Protein 5COZ (pdb70)

Structure (mmCIF, N/CA/C/O backbone):
data_5COZ
#
_entry.id   5COZ
#
_cell.length_a   47.090
_cell.length_b   60.060
_cell.length_c   130.480
_cell.angle_alpha   90.000
_cell.angle_beta   90.000
_cell.angle_gamma   90.000
#
_symmetry.space_group_name_H-M   'P 21 21 21'
#
loop_
_entity.id
_entity.type
_entity.pdbx_description
1 polymer 'Uncharacterized protein'
2 non-polymer 'SODIUM ION'
3 water water
#
loop_
_atom_site.group_PDB
_atom_site.id
_atom_site.type_symbol
_atom_site.label_atom_id
_atom_site.label_alt_id
_atom_site.label_comp_id
_atom_site.label_asym_id
_atom_site.label_entity_id
_atom_site.label_seq_id
_atom_site.pdbx_PDB_ins_code
_atom_site.Cartn_x
_atom_site.Cartn_y
_atom_site.Cartn_z
_atom_site.occupancy
_atom_site.B_iso_or_equiv
_atom_site.auth_seq_id
_atom_site.auth_comp_id
_atom_site.auth_asym_id
_atom_site.auth_atom_id
_atom_site.pdbx_PDB_model_num
ATOM 1 N N . ASP A 1 12 ? -27.851 44.824 27.264 1.00 47.29 35 ASP A N 1
ATOM 2 C CA . ASP A 1 12 ? -26.577 45.182 27.880 1.00 46.31 35 ASP A CA 1
ATOM 3 C C . ASP A 1 12 ? -25.624 45.829 26.856 1.00 47.16 35 ASP A C 1
ATOM 4 O O . ASP A 1 12 ? -25.375 45.272 25.782 1.00 45.23 35 ASP A O 1
ATOM 9 N N . LEU A 1 13 ? -25.063 46.995 27.240 1.00 42.13 36 LEU A N 1
ATOM 10 C CA . LEU A 1 13 ? -24.085 47.792 26.491 1.00 40.95 36 LEU A CA 1
ATOM 11 C C . LEU A 1 13 ? -22.810 46.980 26.189 1.00 40.65 36 LEU A C 1
ATOM 12 O O . LEU A 1 13 ? -22.096 47.282 25.228 1.00 38.98 36 LEU A O 1
ATOM 17 N N . ASN A 1 14 ? -22.532 45.952 27.016 1.00 34.03 37 ASN A N 1
ATOM 18 C CA . ASN A 1 14 ? -21.338 45.120 26.886 1.00 31.92 37 ASN A CA 1
ATOM 19 C C . ASN A 1 14 ? -21.619 43.748 26.224 1.00 31.25 37 ASN A C 1
ATOM 20 O O . ASN A 1 14 ? -20.751 42.893 26.265 1.00 31.06 37 ASN A O 1
ATOM 25 N N . ASP A 1 15 ? -22.785 43.536 25.584 1.00 25.22 38 ASP A N 1
ATOM 26 C CA . ASP A 1 15 ? -23.056 42.270 24.858 1.00 23.19 38 ASP A CA 1
ATOM 27 C C . ASP A 1 15 ? -22.526 42.430 23.417 1.00 21.35 38 ASP A C 1
ATOM 28 O O . ASP A 1 15 ? -22.719 43.494 22.834 1.00 19.15 38 ASP A O 1
ATOM 33 N N . TYR A 1 16 ? -21.875 41.394 22.847 1.00 16.56 39 TYR A N 1
ATOM 34 C CA . TYR A 1 16 ? -21.269 41.493 21.499 1.00 15.03 39 TYR A CA 1
ATOM 35 C C . TYR A 1 16 ? -22.294 41.814 20.385 1.00 19.39 39 TYR A C 1
ATOM 36 O O . TYR A 1 16 ? -22.034 42.701 19.568 1.00 17.92 39 TYR A O 1
ATOM 45 N N . GLU A 1 17 ? -23.452 41.145 20.360 1.00 17.60 40 GLU A N 1
ATOM 46 C CA . GLU A 1 17 ? -24.454 41.440 19.334 1.00 16.98 40 GLU A CA 1
ATOM 47 C C . GLU A 1 17 ? -24.997 42.864 19.459 1.00 19.55 40 GLU A C 1
ATOM 48 O O . GLU A 1 17 ? -25.243 43.500 18.437 1.00 18.82 40 GLU A O 1
ATOM 54 N N . ASN A 1 18 ? -25.147 43.383 20.691 1.00 16.94 41 ASN A N 1
ATOM 55 C CA . ASN A 1 18 ? -25.587 44.764 20.923 1.00 16.01 41 ASN A CA 1
ATOM 56 C C . ASN A 1 18 ? -24.515 45.745 20.442 1.00 16.98 41 ASN A C 1
ATOM 57 O O . ASN A 1 18 ? -24.832 46.807 19.877 1.00 15.53 41 ASN A O 1
ATOM 62 N N . VAL A 1 19 ? -23.245 45.373 20.656 1.00 13.85 42 VAL A N 1
ATOM 63 C CA . VAL A 1 19 ? -22.126 46.201 20.204 1.00 12.36 42 VAL A CA 1
ATOM 64 C C . VAL A 1 19 ? -22.155 46.269 18.668 1.00 14.19 42 VAL A C 1
ATOM 65 O O . VAL A 1 19 ? -22.020 47.362 18.095 1.00 11.82 42 VAL A O 1
ATOM 69 N N . LEU A 1 20 ? -22.351 45.117 17.989 1.00 12.17 43 LEU A N 1
ATOM 70 C CA . LEU A 1 20 ? -22.447 45.150 16.523 1.00 12.69 43 LEU A CA 1
ATOM 71 C C . LEU A 1 20 ? -23.550 46.071 16.058 1.00 15.86 43 LEU A C 1
ATOM 72 O O . LEU A 1 20 ? -23.332 46.863 15.139 1.00 14.71 43 LEU A O 1
ATOM 77 N N A ASN A 1 21 ? -24.737 45.993 16.691 0.50 13.65 44 ASN A N 1
ATOM 78 N N B ASN A 1 21 ? -24.741 45.994 16.696 0.50 13.80 44 ASN A N 1
ATOM 79 C CA A ASN A 1 21 ? -25.864 46.836 16.314 0.50 13.45 44 ASN A CA 1
ATOM 80 C CA B ASN A 1 21 ? -25.881 46.837 16.338 0.50 13.71 44 ASN A CA 1
ATOM 81 C C A ASN A 1 21 ? -25.537 48.320 16.520 0.50 15.17 44 ASN A C 1
ATOM 82 C C B ASN A 1 21 ? -25.553 48.319 16.533 0.50 15.41 44 ASN A C 1
ATOM 83 O O A ASN A 1 21 ? -25.897 49.147 15.672 0.50 15.29 44 ASN A O 1
ATOM 84 O O B ASN A 1 21 ? -25.918 49.141 15.684 0.50 15.63 44 ASN A O 1
ATOM 93 N N . SER A 1 22 ? -24.804 48.654 17.605 1.00 12.61 45 SER A N 1
ATOM 94 C CA . SER A 1 22 ? -24.416 50.035 17.904 1.00 11.78 45 SER A CA 1
ATOM 95 C C . SER A 1 22 ? -23.469 50.582 16.815 1.00 13.75 45 SER A C 1
ATOM 96 O O . SER A 1 22 ? -23.446 51.782 16.587 1.00 12.42 45 SER A O 1
ATOM 99 N N . LEU A 1 23 ? -22.779 49.678 16.091 1.00 10.66 46 LEU A N 1
ATOM 100 C CA . LEU A 1 23 ? -21.871 50.091 15.027 1.00 9.49 46 LEU A CA 1
ATOM 101 C C . LEU A 1 23 ? -22.551 50.141 13.664 1.00 12.14 46 LEU A C 1
ATOM 102 O O . LEU A 1 23 ? -21.879 50.384 12.655 1.00 11.03 46 LEU A O 1
ATOM 107 N N . ASP A 1 24 ? -23.887 49.971 13.637 1.00 10.07 47 ASP A N 1
ATOM 108 C CA . ASP A 1 24 ? -24.630 49.962 12.384 1.00 10.42 47 ASP A CA 1
ATOM 109 C C . ASP A 1 24 ? -25.476 51.221 12.213 1.00 15.50 47 ASP A C 1
ATOM 110 O O . ASP A 1 24 ? -26.507 51.200 11.535 1.00 17.22 47 ASP A O 1
ATOM 115 N N . GLU A 1 25 ? -25.046 52.327 12.814 1.00 11.35 48 GLU A N 1
ATOM 116 C CA . GLU A 1 25 ? -25.782 53.595 12.733 1.00 11.48 48 GLU A CA 1
ATOM 117 C C . GLU A 1 25 ? -25.851 54.123 11.287 1.00 14.54 48 GLU A C 1
ATOM 118 O O . GLU A 1 25 ? -24.839 54.127 10.567 1.00 12.95 48 GLU A O 1
ATOM 124 N N . GLU A 1 26 ? -27.035 54.582 10.870 1.00 12.45 49 GLU A N 1
ATOM 125 C CA A GLU A 1 26 ? -27.225 55.119 9.517 0.50 12.11 49 GLU A CA 1
ATOM 126 C CA B GLU A 1 26 ? -27.235 55.127 9.528 0.50 11.61 49 GLU A CA 1
ATOM 127 C C . GLU A 1 26 ? -26.460 56.440 9.340 1.00 14.51 49 GLU A C 1
ATOM 128 O O . GLU A 1 26 ? -26.085 56.770 8.221 1.00 13.73 49 GLU A O 1
ATOM 139 N N . GLN A 1 27 ? -26.211 57.183 10.446 1.00 11.94 50 GLN A N 1
ATOM 140 C CA . GLN A 1 27 ? -25.442 58.425 10.436 1.00 12.03 50 GLN A CA 1
ATOM 141 C C . GLN A 1 27 ? -24.119 58.181 11.110 1.00 12.55 50 GLN A C 1
ATOM 142 O O . GLN A 1 27 ? -24.073 57.730 12.263 1.00 13.75 50 GLN A O 1
ATOM 148 N N . ILE A 1 28 ? -23.039 58.462 10.393 1.00 10.27 51 ILE A N 1
ATOM 149 C CA . ILE A 1 28 ? -21.689 58.186 10.902 1.00 8.59 51 ILE A CA 1
ATOM 150 C C . ILE A 1 28 ? -21.406 58.928 12.231 1.00 11.00 51 ILE A C 1
ATOM 151 O O . ILE A 1 28 ? -20.755 58.376 13.119 1.00 10.16 51 ILE A O 1
ATOM 156 N N . GLY A 1 29 ? -21.954 60.125 12.361 1.00 11.69 52 GLY A N 1
ATOM 157 C CA . GLY A 1 29 ? -21.788 60.950 13.550 1.00 11.99 52 GLY A CA 1
ATOM 158 C C . GLY A 1 29 ? -22.485 60.400 14.776 1.00 16.11 52 GLY A C 1
ATOM 159 O O . GLY A 1 29 ? -22.194 60.847 15.889 1.00 15.64 52 GLY A O 1
ATOM 160 N N . LYS A 1 30 ? -23.352 59.380 14.608 1.00 13.08 53 LYS A N 1
ATOM 161 C CA . LYS A 1 30 ? -24.062 58.767 15.739 1.00 12.65 53 LYS A CA 1
ATOM 162 C C . LYS A 1 30 ? -23.408 57.468 16.245 1.00 14.96 53 LYS A C 1
ATOM 163 O O . LYS A 1 30 ? -23.865 56.887 17.234 1.00 15.68 53 LYS A O 1
ATOM 169 N N . LEU A 1 31 ? -22.304 57.038 15.604 1.00 10.64 54 LEU A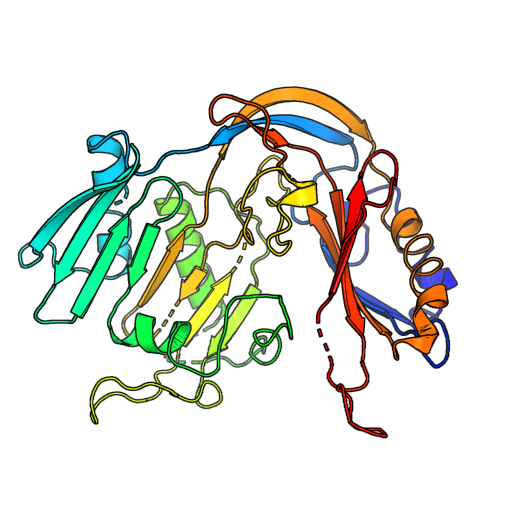 N 1
ATOM 170 C CA . LEU A 1 31 ? -21.584 55.858 16.085 1.00 8.65 54 LEU A CA 1
ATOM 171 C C . LEU A 1 31 ? -21.023 56.165 17.443 1.00 12.30 54 LEU A C 1
ATOM 172 O O . LEU A 1 31 ? -20.680 57.320 17.721 1.00 12.00 54 LEU A O 1
ATOM 177 N N . PRO A 1 32 ? -20.845 55.134 18.282 1.00 10.95 55 PRO A N 1
ATOM 178 C CA . PRO A 1 32 ? -20.204 55.366 19.577 1.00 10.94 55 PRO A CA 1
ATOM 179 C C . PRO A 1 32 ? -18.723 55.687 19.389 1.00 13.78 55 PRO A C 1
ATOM 180 O O . PRO A 1 32 ? -18.180 55.427 18.305 1.00 13.75 55 PRO A O 1
ATOM 184 N N . GLN A 1 33 ? -18.084 56.234 20.428 1.00 10.77 56 GLN A N 1
ATOM 185 C CA A GLN A 1 33 ? -16.655 56.543 20.360 0.60 10.80 56 GLN A CA 1
ATOM 186 C CA B GLN A 1 33 ? -16.653 56.552 20.380 0.40 10.20 56 GLN A CA 1
ATOM 187 C C . GLN A 1 33 ? -15.826 55.438 21.041 1.00 11.14 56 GLN A C 1
ATOM 188 O O . GLN A 1 33 ? -14.609 55.365 20.848 1.00 11.06 56 GLN A O 1
ATOM 199 N N . ASN A 1 34 ? -16.478 54.584 21.832 1.00 9.69 57 ASN A N 1
ATOM 200 C CA . ASN A 1 34 ? -15.819 53.478 22.526 1.00 9.37 57 ASN A CA 1
ATOM 201 C C . ASN A 1 34 ? -16.788 52.318 22.617 1.00 12.76 57 ASN A C 1
ATOM 202 O O . ASN A 1 34 ? -18.004 52.534 22.759 1.00 11.58 57 ASN A O 1
ATOM 207 N N . ILE A 1 35 ? -16.265 51.096 22.519 1.00 9.75 58 ILE A N 1
ATOM 208 C CA . ILE A 1 35 ? -17.076 49.879 22.665 1.00 9.54 58 ILE A CA 1
ATOM 209 C C . ILE A 1 35 ? -16.318 48.901 23.556 1.00 11.26 58 ILE A C 1
ATOM 210 O O . ILE A 1 35 ? -15.086 48.887 23.553 1.00 10.69 58 ILE A O 1
ATOM 215 N N . LYS A 1 36 ? -17.044 48.059 24.297 1.00 11.21 59 LYS A N 1
ATOM 216 C CA . LYS A 1 36 ? -16.397 47.071 25.152 1.00 11.76 59 LYS A CA 1
ATOM 217 C C . LYS A 1 36 ? -17.316 45.857 25.279 1.00 13.63 59 LYS A C 1
ATOM 218 O O . LYS A 1 36 ? -18.495 46.006 25.597 1.00 13.55 59 LYS A O 1
ATOM 224 N N . CYS A 1 37 ? -16.799 44.676 24.981 1.00 12.44 60 CYS A N 1
ATOM 225 C CA . CYS A 1 37 ? -17.552 43.428 25.110 1.00 13.73 60 CYS A CA 1
ATOM 226 C C . CYS A 1 37 ? -16.617 42.239 25.011 1.00 18.83 60 CYS A C 1
ATOM 227 O O . CYS A 1 37 ? -15.550 42.322 24.401 1.00 18.48 60 CYS A O 1
ATOM 230 N N . VAL A 1 38 ? -17.050 41.126 25.562 1.00 15.40 61 VAL A N 1
ATOM 231 C CA . VAL A 1 38 ? -16.349 39.868 25.448 1.00 15.15 61 VAL A CA 1
ATOM 232 C C . VAL A 1 38 ? -16.950 39.109 24.272 1.00 18.02 61 VAL A C 1
ATOM 233 O O . VAL A 1 38 ? -18.172 39.053 24.147 1.00 20.08 61 VAL A O 1
ATOM 237 N N . VAL A 1 39 ? -16.118 38.542 23.404 1.00 12.59 62 VAL A N 1
ATOM 238 C CA . VAL A 1 39 ? -16.623 37.688 22.330 1.00 10.83 62 VAL A CA 1
ATOM 239 C C . VAL A 1 39 ? -16.596 36.247 22.829 1.00 13.17 62 VAL A C 1
ATOM 240 O O . VAL A 1 39 ? -17.608 35.548 22.769 1.00 13.30 62 VAL A O 1
ATOM 244 N N . ASN A 1 40 ? -15.436 35.798 23.342 1.00 10.33 63 ASN A N 1
ATOM 245 C CA . ASN A 1 40 ? -15.310 34.473 23.943 1.00 9.42 63 ASN A CA 1
ATOM 246 C C . ASN A 1 40 ? -14.145 34.546 24.937 1.00 11.61 63 ASN A C 1
ATOM 247 O O . ASN A 1 40 ? -13.558 35.638 25.081 1.00 11.15 63 ASN A O 1
ATOM 252 N N . ASP A 1 41 ? -13.799 33.423 25.589 1.00 9.99 64 ASP A N 1
ATOM 253 C CA A ASP A 1 41 ? -12.781 33.511 26.648 0.60 9.53 64 ASP A CA 1
ATOM 254 C CA B ASP A 1 41 ? -12.735 33.359 26.612 0.40 9.84 64 ASP A CA 1
ATOM 255 C C . ASP A 1 41 ? -11.352 33.778 26.125 1.00 13.29 64 ASP A C 1
ATOM 256 O O . ASP A 1 41 ? -10.439 33.911 26.940 1.00 12.63 64 ASP A O 1
ATOM 265 N N . LYS A 1 42 ? -11.162 33.901 24.804 1.00 9.29 65 LYS A N 1
ATOM 266 C CA . LYS A 1 42 ? -9.832 34.205 24.259 1.00 8.79 65 LYS A CA 1
ATOM 267 C C . LYS A 1 42 ? -9.873 35.435 23.348 1.00 10.90 65 LYS A C 1
ATOM 268 O O . LYS A 1 42 ? -8.850 35.770 22.765 1.00 12.04 65 LYS A O 1
ATOM 274 N N . LEU A 1 43 ? -11.021 36.133 23.270 1.00 9.00 66 LEU A N 1
ATOM 275 C CA . LEU A 1 43 ? -11.192 37.273 22.382 1.00 9.05 66 LEU A CA 1
ATOM 276 C C . LEU A 1 43 ? -12.085 38.310 23.011 1.00 9.92 66 LEU A C 1
ATOM 277 O O . LEU A 1 43 ? -13.286 38.104 23.221 1.00 9.82 66 LEU A O 1
ATOM 282 N N . ASN A 1 44 ? -11.469 39.456 23.276 1.00 9.02 67 ASN A N 1
ATOM 283 C CA A ASN A 1 44 ? -12.099 40.581 23.913 0.50 9.37 67 ASN A CA 1
ATOM 284 C CA B ASN A 1 44 ? -12.127 40.601 23.895 0.50 9.51 67 ASN A CA 1
ATOM 285 C C . ASN A 1 44 ? -12.069 41.819 23.007 1.00 11.43 67 ASN A C 1
ATOM 286 O O . ASN A 1 44 ? -11.157 41.959 22.179 1.00 9.30 67 ASN A O 1
ATOM 295 N N . ILE A 1 45 ? -13.018 42.709 23.191 1.00 9.52 68 ILE A N 1
ATOM 296 C CA . ILE A 1 45 ? -13.045 43.986 22.479 1.00 8.50 68 ILE A CA 1
ATOM 297 C C . ILE A 1 45 ? -13.045 45.088 23.529 1.00 11.42 68 ILE A C 1
ATOM 298 O O . ILE A 1 45 ? -13.930 45.114 24.377 1.00 12.12 68 ILE A O 1
ATOM 303 N N . ASP A 1 46 ? -12.068 45.998 23.499 1.00 9.50 69 ASP A N 1
ATOM 304 C CA . ASP A 1 46 ? -12.047 47.169 24.403 1.00 10.21 69 ASP A CA 1
ATOM 305 C C . ASP A 1 46 ? -11.448 48.266 23.557 1.00 11.49 69 ASP A C 1
ATOM 306 O O . ASP A 1 46 ? -10.237 48.542 23.598 1.00 11.11 69 ASP A O 1
ATOM 311 N N . SER A 1 47 ? -12.315 48.860 22.744 1.00 9.47 70 SER A N 1
ATOM 312 C CA . SER A 1 47 ? -11.878 49.619 21.602 1.00 8.95 70 SER A CA 1
ATOM 313 C C . SER A 1 47 ? -12.399 51.009 21.441 1.00 10.49 70 SER A C 1
ATOM 314 O O . SER A 1 47 ? -13.569 51.272 21.664 1.00 9.61 70 SER A O 1
ATOM 317 N N . GLU A 1 48 ? -11.518 51.887 20.958 1.00 8.59 71 GLU A N 1
ATOM 318 C CA . GLU A 1 48 ? -11.899 53.201 20.486 1.00 8.77 71 GLU A CA 1
ATOM 319 C C . GLU A 1 48 ? -12.521 53.007 19.106 1.00 10.89 71 GLU A C 1
ATOM 320 O O . GLU A 1 48 ? -12.154 52.068 18.378 1.00 9.86 71 GLU A O 1
ATOM 326 N N . ILE A 1 49 ? -13.459 53.878 18.744 1.00 7.95 72 ILE A N 1
ATOM 327 C CA . ILE A 1 49 ? -14.053 53.951 17.416 1.00 6.69 72 ILE A CA 1
ATOM 328 C C . ILE A 1 49 ? -13.701 55.320 16.886 1.00 8.67 72 ILE A C 1
ATOM 329 O O . ILE A 1 49 ? -14.055 56.313 17.519 1.00 9.14 72 ILE A O 1
ATOM 334 N N . ASN A 1 50 ? -12.964 55.378 15.778 1.00 7.31 73 ASN A N 1
ATOM 335 C CA . ASN A 1 50 ? -12.521 56.674 15.240 1.00 6.94 73 ASN A CA 1
ATOM 336 C C . ASN A 1 50 ? -13.004 56.904 13.839 1.00 8.41 73 ASN A C 1
ATOM 337 O O . ASN A 1 50 ? -12.555 56.230 12.882 1.00 6.70 73 ASN A O 1
ATOM 342 N N . ILE A 1 51 ? -13.963 57.849 13.694 1.00 6.91 74 ILE A N 1
ATOM 343 C CA . ILE A 1 51 ? -14.426 58.262 12.363 1.00 7.03 74 ILE A CA 1
ATOM 344 C C . ILE A 1 51 ? -13.983 59.715 12.117 1.00 7.01 74 ILE A C 1
ATOM 345 O O . ILE A 1 51 ? -14.305 60.302 11.084 1.00 7.40 74 ILE A O 1
ATOM 350 N N . TRP A 1 52 ? -13.260 60.297 13.095 1.00 6.61 75 TRP A N 1
ATOM 351 C CA . TRP A 1 52 ? -12.557 61.575 12.926 1.00 6.69 75 TRP A CA 1
ATOM 352 C C . TRP A 1 52 ? -13.554 62.658 12.519 1.00 8.65 75 TRP A C 1
ATOM 353 O O . TRP A 1 52 ? -14.601 62.759 13.162 1.00 8.89 75 TRP A O 1
ATOM 364 N N . ASP A 1 53 ? -13.259 63.446 11.470 1.00 6.57 76 ASP A N 1
ATOM 365 C CA . ASP A 1 53 ? -14.155 64.523 11.089 1.00 6.50 76 ASP A CA 1
ATOM 366 C C . ASP A 1 53 ? -14.964 64.182 9.832 1.00 9.89 76 ASP A C 1
ATOM 367 O O . ASP A 1 53 ? -15.486 65.085 9.166 1.00 10.11 76 ASP A O 1
ATOM 372 N N . ALA A 1 54 ? -15.159 62.870 9.553 1.00 8.03 77 ALA A N 1
ATOM 373 C CA . ALA A 1 54 ? -15.968 62.467 8.407 1.00 8.30 77 ALA A CA 1
ATOM 374 C C . ALA A 1 54 ? -17.414 62.927 8.589 1.00 11.60 77 ALA A C 1
ATOM 375 O O . ALA A 1 54 ? -17.949 62.803 9.692 1.00 11.61 77 ALA A O 1
ATOM 377 N N . THR A 1 55 ? -18.019 63.497 7.534 1.00 11.24 78 THR A N 1
ATOM 378 C CA . THR A 1 55 ? -19.364 64.046 7.678 1.00 11.64 78 THR A CA 1
ATOM 379 C C . THR A 1 55 ? -20.442 63.071 7.238 1.00 13.32 78 THR A C 1
ATOM 380 O O . THR A 1 55 ? -21.625 63.316 7.490 1.00 12.10 78 THR A O 1
ATOM 384 N N . SER A 1 56 ? -20.050 61.964 6.591 1.00 8.67 79 SER A N 1
ATOM 385 C CA . SER A 1 56 ? -21.004 60.964 6.149 1.00 8.84 79 SER A CA 1
ATOM 386 C C . SER A 1 56 ? -20.267 59.724 5.730 1.00 11.17 79 SER A C 1
ATOM 387 O O . SER A 1 56 ? -19.032 59.694 5.751 1.00 10.04 79 SER A O 1
ATOM 390 N N . TYR A 1 57 ? -21.030 58.703 5.316 1.00 8.75 80 TYR A N 1
ATOM 391 C CA . TYR A 1 57 ? -20.425 57.472 4.807 1.00 7.70 80 TYR A CA 1
ATOM 392 C C . TYR A 1 57 ? -20.081 57.579 3.314 1.00 9.78 80 TYR A C 1
ATOM 393 O O . TYR A 1 57 ? -19.534 56.628 2.750 1.00 9.55 80 TYR A O 1
ATOM 402 N N . TYR A 1 58 ? -20.404 58.709 2.650 1.00 8.26 81 TYR A N 1
ATOM 403 C CA . TYR A 1 58 ? -20.052 58.872 1.241 1.00 7.88 81 TYR A CA 1
ATOM 404 C C . TYR A 1 58 ? -18.678 59.495 1.170 1.00 11.87 81 TYR A C 1
ATOM 405 O O . TYR A 1 58 ? -18.487 60.641 1.625 1.00 13.54 81 TYR A O 1
ATOM 414 N N . VAL A 1 59 ? -17.699 58.722 0.683 1.00 7.18 82 VAL A N 1
ATOM 415 C CA . VAL A 1 59 ? -16.292 59.115 0.738 1.00 6.13 82 VAL A CA 1
ATOM 416 C C . VAL A 1 59 ? -15.670 59.063 -0.629 1.00 9.20 82 VAL A C 1
ATOM 417 O O . VAL A 1 59 ? -15.885 58.101 -1.397 1.00 10.03 82 VAL A O 1
ATOM 421 N N . LYS A 1 60 ? -14.897 60.100 -0.944 1.00 6.74 83 LYS A N 1
ATOM 422 C CA . LYS A 1 60 ? -14.163 60.187 -2.191 1.00 7.15 83 LYS A CA 1
ATOM 423 C C . LYS A 1 60 ? -12.895 59.366 -2.174 1.00 9.43 83 LYS A C 1
ATOM 424 O O . LYS A 1 60 ? -12.232 59.273 -1.150 1.00 9.73 83 LYS A O 1
ATOM 430 N N . SER A 1 61 ? -12.558 58.788 -3.325 1.00 6.85 84 SER A N 1
ATOM 431 C CA . SER A 1 61 ? -11.233 58.291 -3.629 1.00 6.71 84 SER A CA 1
ATOM 432 C C . SER A 1 61 ? -10.625 59.289 -4.569 1.00 8.68 84 SER A C 1
ATOM 433 O O . SER A 1 61 ? -11.343 60.035 -5.245 1.00 8.89 84 SER A O 1
ATOM 436 N N . GLY A 1 62 ? -9.309 59.303 -4.644 1.00 7.94 85 GLY A N 1
ATOM 437 C CA . GLY A 1 62 ? -8.700 60.263 -5.552 1.00 8.11 85 GLY A CA 1
ATOM 438 C C . GLY A 1 62 ? -7.243 59.990 -5.822 1.00 9.44 85 GLY A C 1
ATOM 439 O O . GLY A 1 62 ? -6.740 58.878 -5.617 1.00 8.78 85 GLY A O 1
ATOM 440 N N . LYS A 1 63 ? -6.610 61.000 -6.385 1.00 7.58 86 LYS A N 1
ATOM 441 C CA . LYS A 1 63 ? -5.174 61.018 -6.639 1.00 6.73 86 LYS A CA 1
ATOM 442 C C . LYS A 1 63 ? -4.605 62.162 -5.856 1.00 9.45 86 LYS A C 1
ATOM 443 O O . LYS A 1 63 ? -5.221 63.244 -5.810 1.00 9.41 86 LYS A O 1
ATOM 449 N N . VAL A 1 64 ? -3.431 61.956 -5.260 1.00 7.88 87 VAL A N 1
ATOM 450 C CA . VAL A 1 64 ? -2.698 63.018 -4.551 1.00 6.88 87 VAL A CA 1
ATOM 451 C C . VAL A 1 64 ? -1.275 63.018 -5.033 1.00 8.82 87 VAL A C 1
ATOM 452 O O . VAL A 1 64 ? -0.790 62.003 -5.548 1.00 10.09 87 VAL A O 1
ATOM 456 N N . LYS A 1 65 ? -0.588 64.134 -4.840 1.00 8.15 88 LYS A N 1
ATOM 457 C CA . LYS A 1 65 ? 0.830 64.244 -5.144 1.00 7.95 88 LYS A CA 1
ATOM 458 C C . LYS A 1 65 ? 1.567 64.440 -3.858 1.00 9.06 88 LYS A C 1
ATOM 459 O O . LYS A 1 65 ? 1.116 65.176 -2.991 1.00 9.35 88 LYS A O 1
ATOM 465 N N . ALA A 1 66 ? 2.739 63.837 -3.744 1.00 8.44 89 ALA A N 1
ATOM 466 C CA . ALA A 1 66 ? 3.576 64.076 -2.590 1.00 9.05 89 ALA A CA 1
ATOM 467 C C . ALA A 1 66 ? 3.981 65.542 -2.520 1.00 11.20 89 ALA A C 1
ATOM 468 O O . ALA A 1 66 ? 4.259 66.149 -3.567 1.00 12.93 89 ALA A O 1
ATOM 470 N N . ILE A 1 67 ? 3.985 66.118 -1.308 1.00 7.72 90 ILE A N 1
ATOM 471 C CA . ILE A 1 67 ? 4.510 67.460 -1.077 1.00 8.72 90 ILE A C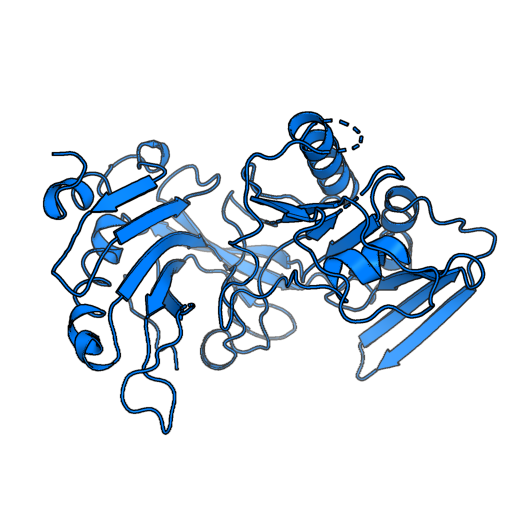A 1
ATOM 472 C C . ILE A 1 67 ? 5.992 67.258 -0.812 1.00 13.75 90 ILE A C 1
ATOM 473 O O . ILE A 1 67 ? 6.370 66.519 0.108 1.00 16.08 90 ILE A O 1
ATOM 478 N N . ASN A 1 68 ? 6.842 67.843 -1.650 1.00 9.85 91 ASN A N 1
ATOM 479 C CA . ASN A 1 68 ? 8.279 67.717 -1.453 1.00 9.53 91 ASN A CA 1
ATOM 480 C C . ASN A 1 68 ? 8.740 68.960 -0.696 1.00 11.33 91 ASN A C 1
ATOM 481 O O . ASN A 1 68 ? 8.673 70.083 -1.228 1.00 11.78 91 ASN A O 1
ATOM 486 N N . PHE A 1 69 ? 9.140 68.777 0.565 1.00 8.70 92 PHE A N 1
ATOM 487 C CA . PHE A 1 69 ? 9.45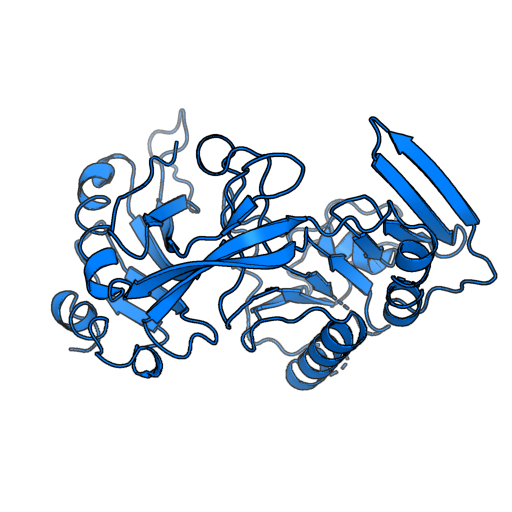4 69.940 1.388 1.00 8.01 92 PHE A CA 1
ATOM 488 C C . PHE A 1 69 ? 10.718 70.664 1.000 1.00 12.14 92 PHE A C 1
ATOM 489 O O . PHE A 1 69 ? 10.844 71.838 1.331 1.00 12.58 92 PHE A O 1
ATOM 497 N N . SER A 1 70 ? 11.663 69.982 0.346 1.00 8.39 93 SER A N 1
ATOM 498 C CA . SER A 1 70 ? 12.969 70.586 0.109 1.00 8.50 93 SER A CA 1
ATOM 499 C C . SER A 1 70 ? 13.315 70.903 -1.355 1.00 12.78 93 SER A C 1
ATOM 500 O O . SER A 1 70 ? 14.336 71.567 -1.581 1.00 13.79 93 SER A O 1
ATOM 503 N N . GLU A 1 71 ? 12.508 70.442 -2.330 1.00 11.31 94 GLU A N 1
ATOM 504 C CA . GLU A 1 71 ? 12.862 70.650 -3.749 1.00 12.80 94 GLU A CA 1
ATOM 505 C C . GLU A 1 71 ? 12.834 72.131 -4.154 1.00 16.00 94 GLU A C 1
ATOM 506 O O . GLU A 1 71 ? 13.656 72.543 -4.958 1.00 16.85 94 GLU A O 1
ATOM 512 N N . ASN A 1 72 ? 11.894 72.909 -3.600 1.00 12.52 95 ASN A N 1
ATOM 513 C CA . ASN A 1 72 ? 11.774 74.331 -3.868 1.00 11.75 95 ASN A CA 1
ATOM 514 C C . ASN A 1 72 ? 12.424 75.016 -2.684 1.00 12.98 95 ASN A C 1
ATOM 515 O O . ASN A 1 72 ? 11.895 74.952 -1.566 1.00 11.81 95 ASN A O 1
ATOM 520 N N . LYS A 1 73 ? 13.597 75.629 -2.916 1.00 12.34 96 LYS A N 1
ATOM 521 C CA . LYS A 1 73 ? 14.376 76.226 -1.835 1.00 10.82 96 LYS A CA 1
ATOM 522 C C . LYS A 1 73 ? 13.596 77.300 -1.066 1.00 12.15 96 LYS A C 1
ATOM 523 O O . LYS A 1 73 ? 13.684 77.309 0.159 1.00 11.69 96 LYS A O 1
ATOM 529 N N . ASP A 1 74 ? 12.814 78.162 -1.755 1.00 13.20 97 ASP A N 1
ATOM 530 C CA . ASP A 1 74 ? 11.985 79.199 -1.102 1.00 14.05 97 ASP A CA 1
ATOM 531 C C . ASP A 1 74 ? 11.003 78.573 -0.123 1.00 14.06 97 ASP A C 1
ATOM 532 O O . ASP A 1 74 ? 10.891 79.020 1.029 1.00 13.52 97 ASP A O 1
ATOM 537 N N . LYS A 1 75 ? 10.242 77.562 -0.608 1.00 12.11 98 LYS A N 1
ATOM 538 C CA . LYS A 1 75 ? 9.253 76.874 0.213 1.00 11.71 98 LYS A CA 1
ATOM 539 C C . LYS A 1 75 ? 9.909 76.200 1.393 1.00 12.61 98 LYS A C 1
ATOM 540 O O . LYS A 1 75 ? 9.342 76.159 2.486 1.00 12.42 98 LYS A O 1
ATOM 546 N N . CYS A 1 76 ? 11.111 75.624 1.158 1.00 9.18 99 CYS A N 1
ATOM 547 C CA . CYS A 1 76 ? 11.851 74.947 2.206 1.00 8.19 99 CYS A CA 1
ATOM 548 C C . CYS A 1 76 ? 12.198 75.932 3.320 1.00 8.47 99 CYS A C 1
ATOM 549 O O . CYS A 1 76 ? 11.999 75.643 4.505 1.00 8.86 99 CYS A O 1
ATOM 552 N N . TYR A 1 77 ? 12.750 77.095 2.940 1.00 6.92 100 TYR A N 1
ATOM 553 C CA . TYR A 1 77 ? 13.153 78.084 3.922 1.00 6.87 100 TYR A CA 1
ATOM 554 C C . TYR A 1 77 ? 11.941 78.684 4.624 1.00 9.25 100 TYR A C 1
ATOM 555 O O . TYR A 1 77 ? 12.048 79.017 5.809 1.00 8.93 100 TYR A O 1
ATOM 564 N N . ASP A 1 78 ? 10.807 78.795 3.917 1.00 8.86 101 ASP A N 1
ATOM 565 C CA . ASP A 1 78 ? 9.576 79.266 4.571 1.00 8.73 101 ASP A CA 1
ATOM 566 C C . ASP A 1 78 ? 9.164 78.289 5.688 1.00 11.32 101 ASP A C 1
ATOM 567 O O . ASP A 1 78 ? 8.785 78.730 6.772 1.00 10.88 101 ASP A O 1
ATOM 572 N N . LEU A 1 79 ? 9.274 76.968 5.425 1.00 8.36 102 LEU A N 1
ATOM 573 C CA . LEU A 1 79 ? 8.963 75.973 6.440 1.00 7.73 102 LEU A CA 1
ATOM 574 C C . LEU A 1 79 ? 9.993 76.079 7.595 1.00 8.79 102 LEU A C 1
ATOM 575 O O . LEU A 1 79 ? 9.627 76.048 8.783 1.00 9.53 102 LEU A O 1
ATOM 588 N N . GLU A 1 81 ? 11.497 78.730 8.697 1.00 8.82 104 GLU A N 1
ATOM 589 C CA . GLU A 1 81 ? 11.224 79.846 9.599 1.00 8.95 104 GLU A CA 1
ATOM 590 C C . GLU A 1 81 ? 10.069 79.533 10.530 1.00 12.65 104 GLU A C 1
ATOM 591 O O . GLU A 1 81 ? 10.140 79.924 11.690 1.00 11.95 104 GLU A O 1
ATOM 597 N N . LYS A 1 82 ? 9.043 78.814 10.034 1.00 11.66 105 LYS A N 1
ATOM 598 C CA . LYS A 1 82 ? 7.914 78.444 10.899 1.00 12.10 105 LYS A CA 1
ATOM 599 C C . LYS A 1 82 ? 8.396 77.483 11.981 1.00 14.16 105 LYS A C 1
ATOM 600 O O . LYS A 1 82 ? 8.039 77.655 13.146 1.00 13.61 105 LYS A O 1
ATOM 606 N N . LEU A 1 83 ? 9.263 76.512 11.619 1.00 11.01 106 LEU A N 1
ATOM 607 C CA . LEU A 1 83 ? 9.809 75.588 12.615 1.00 11.09 106 LEU A CA 1
ATOM 608 C C . LEU A 1 83 ? 10.717 76.297 13.606 1.00 13.36 106 LEU A C 1
ATOM 609 O O . LEU A 1 83 ? 10.697 75.960 14.794 1.00 13.72 106 LEU A O 1
ATOM 614 N N . ALA A 1 84 ? 11.536 77.270 13.138 1.00 10.22 107 ALA A N 1
ATOM 615 C CA . ALA A 1 84 ? 12.417 78.039 14.007 1.00 10.98 107 ALA A CA 1
ATOM 616 C C . ALA A 1 84 ? 11.599 78.871 15.006 1.00 15.73 107 ALA A C 1
ATOM 617 O O . ALA A 1 84 ? 12.009 78.965 16.161 1.00 16.67 107 ALA A O 1
ATOM 619 N N . LYS A 1 85 ? 10.439 79.424 14.577 1.00 13.80 108 LYS A N 1
ATOM 620 C CA . LYS A 1 85 ? 9.562 80.186 15.490 1.00 14.49 108 LYS A CA 1
ATOM 621 C C . LYS A 1 85 ? 9.049 79.250 16.603 1.00 19.33 108 LYS A C 1
ATOM 622 O O . LYS A 1 85 ? 9.119 79.572 17.794 1.00 19.61 108 LYS A O 1
ATOM 628 N N . ALA A 1 86 ? 8.597 78.051 16.200 1.00 16.13 109 ALA A N 1
ATOM 629 C CA . ALA A 1 86 ? 8.057 77.066 17.141 1.00 15.50 109 ALA A CA 1
ATOM 630 C C . ALA A 1 86 ? 9.053 76.680 18.249 1.00 17.65 109 ALA A C 1
ATOM 631 O O . ALA A 1 86 ? 8.670 76.682 19.423 1.00 18.05 109 ALA A O 1
ATOM 633 N N . ILE A 1 87 ? 10.322 76.358 17.914 1.00 14.68 110 ILE A N 1
ATOM 634 C CA . ILE A 1 87 ? 11.290 75.917 18.924 1.00 14.64 110 ILE A CA 1
ATOM 635 C C . ILE A 1 87 ? 12.138 77.080 19.480 1.00 18.32 110 ILE A C 1
ATOM 636 O O . ILE A 1 87 ? 13.061 76.828 20.252 1.00 19.40 110 ILE A O 1
ATOM 641 N N . ASN A 1 88 ? 11.846 78.320 19.058 1.00 17.42 111 ASN A N 1
ATOM 642 C CA . ASN A 1 88 ? 12.557 79.549 19.485 1.00 18.35 111 ASN A CA 1
ATOM 643 C C . ASN A 1 88 ? 14.049 79.448 19.138 1.00 21.77 111 ASN A C 1
ATOM 644 O O . ASN A 1 88 ? 14.924 79.765 19.953 1.00 21.60 111 ASN A O 1
ATOM 649 N N . LEU A 1 89 ? 14.337 78.969 17.909 1.00 17.75 112 LEU A N 1
ATOM 650 C CA . LEU A 1 89 ? 15.718 78.819 17.458 1.00 17.92 112 LEU A CA 1
ATOM 651 C C . LEU A 1 89 ? 16.357 80.194 17.241 1.0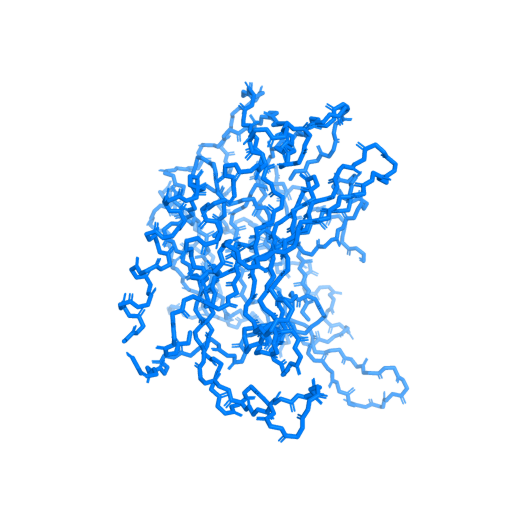0 22.07 112 LEU A C 1
ATOM 652 O O . LEU A 1 89 ? 15.707 81.086 16.699 1.00 23.57 112 LEU A O 1
ATOM 657 N N . ASN A 1 90 ? 17.598 80.378 17.691 1.00 18.86 113 ASN A N 1
ATOM 658 C CA . ASN A 1 90 ? 18.282 81.642 17.462 1.00 19.69 113 ASN A CA 1
ATOM 659 C C . ASN A 1 90 ? 18.887 81.564 16.043 1.00 21.76 113 ASN A C 1
ATOM 660 O O . ASN A 1 90 ? 19.945 80.970 15.865 1.00 21.35 113 ASN A O 1
ATOM 665 N N . LYS A 1 91 ? 18.168 82.099 15.043 1.00 21.27 114 LYS A N 1
ATOM 666 C CA . LYS A 1 91 ? 18.541 82.018 13.614 1.00 20.61 114 LYS A CA 1
ATOM 667 C C . LYS A 1 91 ? 19.862 82.739 13.309 1.00 28.82 114 LYS A C 1
ATOM 668 O O . LYS A 1 91 ? 20.611 82.284 12.431 1.00 26.94 114 LYS A O 1
ATOM 674 N N . ASP A 1 92 ? 20.193 83.806 14.073 1.00 29.93 115 ASP A N 1
ATOM 675 C CA . ASP A 1 92 ? 21.437 84.569 13.882 1.00 31.24 115 ASP A CA 1
ATOM 676 C C . ASP A 1 92 ? 22.694 83.716 14.017 1.00 33.96 115 ASP A C 1
ATOM 677 O O . ASP A 1 92 ? 23.626 83.891 13.229 1.00 34.71 115 ASP A O 1
ATOM 682 N N . VAL A 1 93 ? 22.747 82.837 15.045 1.00 26.30 116 VAL A N 1
ATOM 683 C CA . VAL A 1 93 ? 23.935 82.041 15.367 1.00 25.01 116 VAL A CA 1
ATOM 684 C C . VAL A 1 93 ? 23.922 80.642 14.732 1.00 25.02 116 VAL A C 1
ATOM 685 O O . VAL A 1 93 ? 24.908 79.908 14.862 1.00 24.16 116 VAL A O 1
ATOM 689 N N . CYS A 1 94 ? 22.837 80.270 14.049 1.00 19.93 117 CYS A N 1
ATOM 690 C CA A CYS A 1 94 ? 22.717 78.976 13.374 0.50 19.81 117 CYS A CA 1
ATOM 691 C CA B CYS A 1 94 ? 22.837 78.921 13.517 0.50 17.43 117 CYS A CA 1
ATOM 692 C C . CYS A 1 94 ? 23.645 78.832 12.212 1.00 20.41 117 CYS A C 1
ATOM 693 O O . CYS A 1 94 ? 23.932 79.837 11.542 1.00 21.06 117 CYS A O 1
ATOM 698 N N . VAL A 1 95 ? 24.062 77.592 11.921 1.00 15.40 118 VAL A N 1
ATOM 699 C CA . VAL A 1 95 ? 24.862 77.229 10.770 1.00 14.84 118 VAL A CA 1
ATOM 700 C C . VAL A 1 95 ? 23.995 76.395 9.845 1.00 15.35 118 VAL A C 1
ATOM 701 O O . VAL A 1 95 ? 23.426 75.369 10.255 1.00 14.48 118 VAL A O 1
ATOM 705 N N . GLN A 1 96 ? 23.893 76.820 8.593 1.00 11.47 119 GLN A N 1
ATOM 706 C CA . GLN A 1 96 ? 23.150 76.102 7.589 1.00 10.29 119 GLN A CA 1
ATOM 707 C C . GLN A 1 96 ? 24.084 75.103 6.891 1.00 13.35 119 GLN A C 1
ATOM 708 O O . GLN A 1 96 ? 25.259 75.401 6.634 1.00 13.58 119 GLN A O 1
ATOM 714 N N . SER A 1 97 ? 23.550 73.940 6.549 1.00 12.41 120 SER A N 1
ATOM 715 C CA . SER A 1 97 ? 24.232 72.970 5.693 1.00 13.89 120 SER A CA 1
ATOM 716 C C . SER A 1 97 ? 23.229 72.336 4.761 1.00 14.52 120 SER A C 1
ATOM 717 O O . SER A 1 97 ? 22.012 72.410 4.978 1.00 11.74 120 SER A O 1
ATOM 720 N N . HIS A 1 98 ? 23.726 71.791 3.653 1.00 12.36 121 HIS A N 1
ATOM 721 C CA . HIS A 1 98 ? 22.895 71.211 2.620 1.00 11.83 121 HIS A CA 1
ATOM 722 C C . HIS A 1 98 ? 23.613 70.045 1.926 1.00 16.22 121 HIS A C 1
ATOM 723 O O . HIS A 1 98 ? 24.823 70.124 1.673 1.00 16.75 121 HIS A O 1
ATOM 730 N N . ARG A 1 99 ? 22.851 68.984 1.603 1.00 13.50 122 ARG A N 1
ATOM 731 C CA . ARG A 1 99 ? 23.312 67.809 0.850 1.00 15.19 122 ARG A CA 1
ATOM 732 C C . ARG A 1 99 ? 22.276 67.418 -0.168 1.00 17.69 122 ARG A C 1
ATOM 733 O O . ARG A 1 99 ? 21.083 67.651 0.051 1.00 14.14 122 ARG A O 1
ATOM 741 N N . SER A 1 100 ? 22.716 66.748 -1.246 1.00 17.15 123 SER A N 1
ATOM 742 C CA . SER A 1 100 ? 21.842 66.166 -2.264 1.00 18.73 123 SER A CA 1
ATOM 743 C C . SER A 1 100 ? 22.081 64.675 -2.271 1.00 24.64 123 SER A C 1
ATOM 744 O O . SER A 1 100 ? 23.234 64.258 -2.404 1.00 25.09 123 SER A O 1
ATOM 747 N N . GLU A 1 101 ? 21.042 63.866 -2.084 1.00 22.02 124 GLU A N 1
ATOM 748 C CA . GLU A 1 101 ? 21.212 62.404 -2.073 1.00 23.08 124 GLU A CA 1
ATOM 749 C C . GLU A 1 101 ? 20.144 61.755 -2.911 1.00 27.02 124 GLU A C 1
ATOM 750 O O . GLU A 1 101 ? 18.975 61.824 -2.544 1.00 24.85 124 GLU A O 1
ATOM 756 N N . ASN A 1 102 ? 20.541 61.135 -4.055 1.00 27.33 125 ASN A N 1
ATOM 757 C CA . ASN A 1 102 ? 19.627 60.464 -5.005 1.00 27.95 125 ASN A CA 1
ATOM 758 C C . ASN A 1 102 ? 18.462 61.368 -5.447 1.00 30.99 125 ASN A C 1
ATOM 759 O O . ASN A 1 102 ? 17.307 60.939 -5.457 1.00 32.23 125 ASN A O 1
ATOM 764 N N . GLY A 1 103 ? 18.777 62.608 -5.783 1.00 27.12 126 GLY A N 1
ATOM 765 C CA . GLY A 1 103 ? 17.790 63.582 -6.236 1.00 26.90 126 GLY A CA 1
ATOM 766 C C . GLY A 1 103 ? 16.993 64.252 -5.131 1.00 29.16 126 GLY A C 1
ATOM 767 O O . GLY A 1 103 ? 16.162 65.115 -5.424 1.00 29.22 126 GLY A O 1
ATOM 768 N N . ASN A 1 104 ? 17.230 63.872 -3.860 1.00 23.76 127 ASN A N 1
ATOM 769 C CA . ASN A 1 104 ? 16.545 64.482 -2.718 1.00 22.69 127 ASN A CA 1
ATOM 770 C C . ASN A 1 104 ? 17.441 65.527 -2.075 1.00 23.09 127 ASN A C 1
ATOM 771 O O . ASN A 1 104 ? 18.609 65.245 -1.826 1.00 23.48 127 ASN A O 1
ATOM 776 N N . GLU A 1 105 ? 16.896 66.711 -1.784 1.00 15.19 128 GLU A N 1
ATOM 777 C CA . GLU A 1 105 ? 17.639 67.790 -1.125 1.00 12.70 128 GLU A CA 1
ATOM 778 C C . GLU A 1 105 ? 17.445 67.707 0.382 1.00 12.88 128 GLU A C 1
ATOM 779 O O . GLU A 1 105 ? 16.348 67.429 0.844 1.00 12.21 128 GLU A O 1
ATOM 785 N N . ILE A 1 106 ? 18.519 67.892 1.135 1.00 10.37 129 ILE A N 1
ATOM 786 C CA . ILE A 1 106 ? 18.479 67.851 2.601 1.00 10.96 129 ILE A CA 1
ATOM 787 C C . ILE A 1 106 ? 19.074 69.145 3.129 1.00 12.38 129 ILE A C 1
ATOM 788 O O . ILE A 1 106 ? 20.208 69.483 2.783 1.00 13.01 129 ILE A O 1
ATOM 793 N N . TYR A 1 107 ? 18.295 69.886 3.931 1.00 9.80 130 TYR A N 1
ATOM 794 C CA . TYR A 1 107 ? 18.755 71.138 4.522 1.00 9.59 130 TYR A CA 1
ATOM 795 C C . TYR A 1 107 ? 18.785 71.026 6.009 1.00 12.82 130 TYR A C 1
ATOM 796 O O . TYR A 1 107 ? 17.820 70.539 6.609 1.00 13.12 130 TYR A O 1
ATOM 805 N N . LEU A 1 108 ? 19.860 71.515 6.611 1.00 10.54 131 LEU A N 1
ATOM 806 C CA . LEU A 1 108 ? 20.029 71.499 8.055 1.00 11.42 131 LEU A CA 1
ATOM 807 C C . LEU A 1 108 ? 20.363 72.860 8.583 1.00 12.52 131 LEU A C 1
ATOM 808 O O . LEU A 1 108 ? 21.136 73.598 7.961 1.00 12.44 131 LEU A O 1
ATOM 813 N N . TRP A 1 109 ? 19.858 73.171 9.780 1.00 10.66 132 TRP A N 1
ATOM 814 C CA . TRP A 1 109 ? 20.210 74.389 10.520 1.00 10.51 132 TRP A CA 1
ATOM 815 C C . TRP A 1 109 ? 20.540 73.960 11.927 1.00 12.13 132 TRP A C 1
ATOM 816 O O . TRP A 1 109 ? 19.707 73.336 12.585 1.00 12.20 132 TRP A O 1
ATOM 827 N N . ASP A 1 110 ? 21.748 74.259 12.383 1.00 11.54 133 ASP A N 1
ATOM 828 C CA . ASP A 1 110 ? 22.160 73.819 13.703 1.00 13.25 133 ASP A CA 1
ATOM 829 C C . ASP A 1 110 ? 22.685 74.956 14.541 1.00 17.15 133 ASP A C 1
ATOM 830 O O . ASP A 1 110 ? 23.465 75.782 14.063 1.00 16.41 133 ASP A O 1
ATOM 835 N N . ASN A 1 111 ? 22.264 74.994 15.802 1.00 18.17 134 ASN A N 1
ATOM 836 C CA . ASN A 1 111 ? 22.838 75.923 16.765 1.00 20.30 134 ASN A CA 1
ATOM 837 C C . ASN A 1 111 ? 23.775 75.059 17.575 1.00 25.22 134 ASN A C 1
ATOM 838 O O . ASN A 1 111 ? 23.334 74.243 18.384 1.00 23.23 134 ASN A O 1
ATOM 843 N N . ASN A 1 112 ? 25.072 75.160 17.298 1.00 24.28 135 ASN A N 1
ATOM 844 C CA . ASN A 1 112 ? 26.064 74.311 17.949 1.00 24.95 135 ASN A CA 1
ATOM 845 C C . ASN A 1 112 ? 26.293 74.677 19.440 1.00 30.72 135 ASN A C 1
ATOM 846 O O . ASN A 1 112 ? 26.826 73.852 20.178 1.00 31.85 135 ASN A O 1
ATOM 851 N N . TYR A 1 113 ? 25.828 75.846 19.896 1.00 26.85 136 TYR A N 1
ATOM 852 C CA . TYR A 1 113 ? 25.969 76.197 21.317 1.00 29.04 136 TYR A CA 1
ATOM 853 C C . TYR A 1 113 ? 24.864 75.525 22.161 1.00 31.72 136 TYR A C 1
ATOM 854 O O . TYR A 1 113 ? 25.154 74.944 23.210 1.00 31.50 136 TYR A O 1
ATOM 863 N N . THR A 1 114 ? 23.602 75.608 21.699 1.00 26.16 137 THR A N 1
ATOM 864 C CA . THR A 1 114 ? 22.430 75.079 22.425 1.00 25.07 137 THR A CA 1
ATOM 865 C C . THR A 1 114 ? 22.075 73.648 22.044 1.00 27.73 137 THR A C 1
ATOM 866 O O . THR A 1 114 ? 21.364 72.983 22.794 1.00 26.57 137 THR A O 1
ATOM 870 N N . GLN A 1 115 ? 22.532 73.188 20.871 1.00 22.92 138 GLN A N 1
ATOM 871 C CA . GLN A 1 115 ? 22.276 71.858 20.314 1.00 21.88 138 GLN A CA 1
ATOM 872 C C . GLN A 1 115 ? 20.842 71.781 19.737 1.00 22.97 138 GLN A C 1
ATOM 873 O O . GLN A 1 115 ? 20.331 70.685 19.538 1.00 26.29 138 GLN A O 1
ATOM 879 N N . ASP A 1 116 ? 20.227 72.939 19.426 1.00 15.10 139 ASP A N 1
ATOM 880 C CA . ASP A 1 116 ? 18.926 72.991 18.744 1.00 13.68 139 ASP A CA 1
ATOM 881 C C . ASP A 1 116 ? 19.150 72.702 17.263 1.00 16.57 139 ASP A C 1
ATOM 882 O O . ASP A 1 116 ? 20.208 73.048 16.722 1.00 16.06 139 ASP A O 1
ATOM 887 N N . SER A 1 117 ? 18.177 72.076 16.600 1.00 12.33 140 SER A N 1
ATOM 888 C CA . SER A 1 117 ? 18.372 71.809 15.184 1.00 11.43 140 SER A CA 1
ATOM 889 C C . SER A 1 117 ? 17.072 71.742 14.421 1.00 11.75 140 SER A C 1
ATOM 890 O O . SER A 1 117 ? 16.012 71.457 14.986 1.00 11.60 140 SER A O 1
ATOM 893 N N . ILE A 1 118 ? 17.175 72.032 13.117 1.00 9.90 141 ILE A N 1
ATOM 894 C CA . ILE A 1 118 ? 16.107 71.866 12.151 1.00 7.95 141 ILE A CA 1
ATOM 895 C C . ILE A 1 118 ? 16.659 71.042 10.998 1.00 9.62 141 ILE A C 1
ATOM 896 O O . ILE A 1 118 ? 17.765 71.327 10.533 1.00 11.11 141 ILE A O 1
ATOM 901 N N . ALA A 1 119 ? 15.919 70.028 10.529 1.00 8.55 142 ALA A N 1
ATOM 902 C CA . ALA A 1 119 ? 16.344 69.246 9.383 1.00 8.37 142 ALA A CA 1
ATOM 903 C C . ALA A 1 119 ? 15.157 69.083 8.486 1.00 10.33 142 ALA A C 1
ATOM 904 O O . ALA A 1 119 ? 14.106 68.628 8.943 1.00 11.37 142 ALA A O 1
ATOM 906 N N . ILE A 1 120 ? 15.308 69.434 7.202 1.00 7.37 143 ILE A N 1
ATOM 907 C CA . ILE A 1 120 ? 14.205 69.294 6.265 1.00 7.41 143 ILE A CA 1
ATOM 908 C C . ILE A 1 120 ? 14.676 68.458 5.072 1.00 11.09 143 ILE A C 1
ATOM 909 O O . ILE A 1 120 ? 15.690 68.788 4.466 1.00 11.50 143 ILE A O 1
ATOM 914 N N . ARG A 1 121 ? 13.930 67.392 4.760 1.00 10.63 144 ARG A N 1
ATOM 915 C CA . ARG A 1 121 ? 14.192 66.497 3.628 1.00 11.23 144 ARG A CA 1
ATOM 916 C C . ARG A 1 121 ? 12.984 66.558 2.679 1.00 12.56 144 ARG A C 1
ATOM 917 O O . ARG A 1 121 ? 12.035 67.311 2.934 1.00 11.83 144 ARG A O 1
ATOM 925 N N . ASN A 1 122 ? 12.938 65.702 1.649 1.00 11.46 145 ASN A N 1
ATOM 926 C CA . ASN A 1 122 ? 11.791 65.743 0.740 1.00 11.70 145 ASN A CA 1
ATOM 927 C C . ASN A 1 122 ? 10.463 65.366 1.414 1.00 14.66 145 ASN A C 1
ATOM 928 O O . ASN A 1 122 ? 9.442 65.978 1.100 1.00 14.38 145 ASN A O 1
ATOM 933 N N . ASP A 1 123 ? 10.465 64.394 2.351 1.00 11.18 146 ASP A N 1
ATOM 934 C CA . ASP A 1 123 ? 9.213 63.909 2.921 1.00 11.38 146 ASP A CA 1
ATOM 935 C C . ASP A 1 123 ? 9.197 63.912 4.439 1.00 14.67 146 ASP A C 1
ATOM 936 O O . ASP A 1 123 ? 8.422 63.163 5.047 1.00 14.49 146 ASP A O 1
ATOM 941 N N . SER A 1 124 ? 10.051 64.747 5.054 1.00 11.16 147 SER A N 1
ATOM 942 C CA A SER A 1 124 ? 10.067 64.845 6.506 0.50 11.19 147 SER A CA 1
ATOM 943 C CA B SER A 1 124 ? 10.149 64.813 6.506 0.50 11.02 147 SER A CA 1
ATOM 944 C C . SER A 1 124 ? 10.724 66.135 6.928 1.00 12.32 147 SER A C 1
ATOM 945 O O . SER A 1 124 ? 11.545 66.675 6.205 1.00 10.93 147 SER A O 1
ATOM 950 N N . ALA A 1 125 ? 10.314 66.636 8.085 1.00 10.26 148 ALA A N 1
ATOM 951 C CA . ALA A 1 125 ? 10.908 67.828 8.653 1.00 9.50 148 ALA A CA 1
ATOM 952 C C . ALA A 1 125 ? 10.932 67.624 10.147 1.00 12.31 148 ALA A C 1
ATOM 953 O O . ALA A 1 125 ? 9.954 67.124 10.726 1.00 13.13 148 ALA A O 1
ATOM 955 N N . LEU A 1 126 ? 12.057 67.952 10.771 1.00 9.92 149 LEU A N 1
ATOM 956 C CA . LEU A 1 126 ? 12.177 67.779 12.212 1.00 10.12 149 LEU A CA 1
ATOM 957 C C . LEU A 1 126 ? 12.837 68.992 12.837 1.00 12.14 149 LEU A C 1
ATOM 958 O O . LEU A 1 126 ? 13.959 69.333 12.455 1.00 13.04 149 LEU A O 1
ATOM 963 N N . ALA A 1 127 ? 12.176 69.612 13.812 1.00 8.94 150 ALA A N 1
ATOM 964 C CA . ALA A 1 127 ? 12.758 70.685 14.611 1.00 9.99 150 ALA A CA 1
ATOM 965 C C . ALA A 1 127 ? 12.829 70.191 16.059 1.00 11.29 150 ALA A C 1
ATOM 966 O O . ALA A 1 127 ? 11.857 69.624 16.559 1.00 10.22 150 ALA A O 1
ATOM 968 N N . GLU A 1 128 ? 13.957 70.350 16.718 1.00 9.84 151 GLU A N 1
ATOM 969 C CA . GLU A 1 128 ? 14.028 69.884 18.109 1.00 10.50 151 GLU A CA 1
ATOM 970 C C . GLU A 1 128 ? 15.047 70.634 18.919 1.00 14.58 151 GLU A C 1
ATOM 971 O O . GLU A 1 128 ? 16.054 71.095 18.393 1.00 13.18 151 GLU A O 1
ATOM 977 N N . THR A 1 129 ? 14.768 70.754 20.214 1.00 11.39 152 THR A N 1
ATOM 978 C CA . THR A 1 129 ? 15.735 71.246 21.188 1.00 11.67 152 THR A CA 1
ATOM 979 C C . THR A 1 129 ? 16.485 70.035 21.679 1.00 14.20 152 THR A C 1
ATOM 980 O O . THR A 1 129 ? 16.044 68.904 21.448 1.00 13.51 152 THR A O 1
ATOM 984 N N . HIS A 1 130 ? 17.625 70.250 22.369 1.00 13.61 153 HIS A N 1
ATOM 985 C CA . HIS A 1 130 ? 18.370 69.122 22.913 1.00 14.44 153 HIS A CA 1
ATOM 986 C C . HIS A 1 130 ? 17.483 68.325 23.913 1.00 15.89 153 HIS A C 1
ATOM 987 O O . HIS A 1 130 ? 17.410 67.105 23.829 1.00 15.43 153 HIS A O 1
ATOM 994 N N . ASP A 1 131 ? 16.744 69.024 24.789 1.00 13.26 154 ASP A N 1
ATOM 995 C CA . ASP A 1 131 ? 15.859 68.357 25.751 1.00 12.40 154 ASP A CA 1
ATOM 996 C C . ASP A 1 131 ? 14.694 67.624 25.038 1.00 13.88 154 ASP A C 1
ATOM 997 O O . ASP A 1 131 ? 14.333 66.510 25.423 1.00 13.22 154 ASP A O 1
ATOM 1002 N N . GLY A 1 132 ? 14.153 68.226 23.988 1.00 11.35 155 GLY A N 1
ATOM 1003 C CA . GLY A 1 132 ? 13.064 67.607 23.232 1.00 10.29 155 GLY A CA 1
ATOM 1004 C C . GLY A 1 132 ? 13.517 66.338 22.532 1.00 12.10 155 GLY A C 1
ATOM 1005 O O . GLY A 1 132 ? 12.852 65.305 22.584 1.00 11.14 155 GLY A O 1
ATOM 1006 N N . LYS A 1 133 ? 14.675 66.411 21.890 1.00 11.01 156 LYS A N 1
ATOM 1007 C CA . LYS A 1 133 ? 15.308 65.245 21.262 1.00 11.52 156 LYS A CA 1
ATOM 1008 C C . LYS A 1 133 ? 15.429 64.081 22.272 1.00 12.66 156 LYS A C 1
ATOM 1009 O O . LYS A 1 133 ? 15.011 62.955 21.976 1.00 12.71 156 LYS A O 1
ATOM 1015 N N . LEU A 1 134 ? 15.982 64.361 23.464 1.00 12.45 157 LEU A N 1
ATOM 1016 C CA . LEU A 1 134 ? 16.170 63.281 24.431 1.00 12.92 157 LEU A CA 1
ATOM 1017 C C . LEU A 1 134 ? 14.846 62.784 25.011 1.00 13.89 157 LEU A C 1
ATOM 1018 O O . LEU A 1 134 ? 14.693 61.577 25.206 1.00 13.18 157 LEU A O 1
ATOM 1023 N N . ALA A 1 135 ? 13.876 63.687 25.244 1.00 12.23 158 ALA A N 1
ATOM 1024 C CA . ALA A 1 135 ? 12.580 63.239 25.751 1.00 11.03 158 ALA A CA 1
ATOM 1025 C C . ALA A 1 135 ? 11.850 62.326 24.780 1.00 12.41 158 ALA A C 1
ATOM 1026 O O . ALA A 1 135 ? 11.304 61.301 25.188 1.00 10.58 158 ALA A O 1
ATOM 1028 N N . VAL A 1 136 ? 11.828 62.698 23.484 1.00 11.23 159 VAL A N 1
ATOM 1029 C CA . VAL A 1 136 ? 11.017 61.934 22.555 1.00 10.99 159 VAL A CA 1
ATOM 1030 C C . VAL A 1 136 ? 11.783 60.792 21.879 1.00 16.30 159 VAL A C 1
ATOM 1031 O O . VAL A 1 136 ? 11.146 59.809 21.499 1.00 17.46 159 VAL A O 1
ATOM 1035 N N . SER A 1 137 ? 13.117 60.857 21.808 1.00 13.87 160 SER A N 1
ATOM 1036 C CA . SER A 1 137 ? 13.824 59.815 21.056 1.00 14.50 160 SER A CA 1
ATOM 1037 C C . SER A 1 137 ? 14.999 59.137 21.787 1.00 18.95 160 SER A C 1
ATOM 1038 O O . SER A 1 137 ? 15.619 58.233 21.216 1.00 18.86 160 SER A O 1
ATOM 1041 N N . ALA A 1 138 ? 15.250 59.475 23.057 1.00 14.81 161 ALA A N 1
ATOM 1042 C CA . ALA A 1 138 ? 16.336 58.825 23.811 1.00 15.15 161 ALA A CA 1
ATOM 1043 C C . ALA A 1 138 ? 15.833 58.304 25.158 1.00 17.70 161 ALA A C 1
ATOM 1044 O O . ALA A 1 138 ? 16.629 58.016 26.062 1.00 18.39 161 ALA A O 1
ATOM 1046 N N . SER A 1 139 ? 14.511 58.150 25.281 1.00 14.57 162 SER A N 1
ATOM 1047 C CA . SER A 1 139 ? 13.907 57.745 26.531 1.00 13.44 162 SER A CA 1
ATOM 1048 C C . SER A 1 139 ? 12.977 56.542 26.335 1.00 16.33 162 SER A C 1
ATOM 1049 O O . SER A 1 139 ? 13.010 55.921 25.268 1.00 16.70 162 SER A O 1
ATOM 1052 N N . LYS A 1 140 ? 12.160 56.194 27.339 1.00 13.73 163 LYS A N 1
ATOM 1053 C CA . LYS A 1 140 ? 11.277 55.030 27.279 1.00 13.16 163 LYS A CA 1
ATOM 1054 C C . LYS A 1 140 ? 10.171 55.208 26.223 1.00 16.33 163 LYS A C 1
ATOM 1055 O O . LYS A 1 140 ? 9.717 54.217 25.620 1.00 16.32 163 LYS A O 1
ATOM 1061 N N . PHE A 1 141 ? 9.729 56.464 26.009 1.00 11.72 164 PHE A N 1
ATOM 1062 C CA . PHE A 1 141 ? 8.680 56.728 25.036 1.00 10.32 164 PHE A CA 1
ATOM 1063 C C . PHE A 1 141 ? 9.173 56.429 23.629 1.00 13.09 164 PHE A C 1
ATOM 1064 O O . PHE A 1 141 ? 10.306 56.759 23.274 1.00 15.32 164 PHE A O 1
ATOM 1072 N N . GLY A 1 142 ? 8.271 55.884 22.819 1.00 11.15 165 GLY A N 1
ATOM 1073 C CA . GLY A 1 142 ? 8.536 55.596 21.414 1.00 11.47 165 GLY A CA 1
ATOM 1074 C C . GLY A 1 142 ? 7.280 55.905 20.630 1.00 10.41 165 GLY A C 1
ATOM 1075 O O . GLY A 1 142 ? 6.169 55.782 21.155 1.00 11.30 165 GLY A O 1
ATOM 1076 N N . THR A 1 143 ? 7.440 56.348 19.388 1.00 9.31 166 THR A N 1
ATOM 1077 C CA . THR A 1 143 ? 6.314 56.782 18.592 1.00 8.60 166 THR A CA 1
ATOM 1078 C C . THR A 1 143 ? 5.701 55.686 17.719 1.00 9.93 166 THR A C 1
ATOM 1079 O O . THR A 1 143 ? 4.691 55.984 17.083 1.00 11.46 166 THR A O 1
ATOM 1083 N N . TYR A 1 144 ? 6.335 54.502 17.582 1.00 8.85 167 TYR A N 1
ATOM 1084 C CA . TYR A 1 144 ? 5.846 53.487 16.649 1.00 8.37 167 TYR A CA 1
ATOM 1085 C C . TYR A 1 144 ? 4.812 52.579 17.261 1.00 10.24 167 TYR A C 1
ATOM 1086 O O . TYR A 1 144 ? 4.983 52.065 18.368 1.00 10.86 167 TYR A O 1
ATOM 1095 N N . TYR A 1 145 ? 3.759 52.306 16.475 1.00 8.59 168 TYR A N 1
ATOM 1096 C CA . TYR A 1 145 ? 2.735 51.353 16.910 1.00 7.14 168 TYR A CA 1
ATOM 1097 C C . TYR A 1 145 ? 3.355 49.946 17.029 1.00 11.19 168 TYR A C 1
ATOM 1098 O O . TYR A 1 145 ? 3.107 49.236 18.005 1.00 10.51 168 TYR A O 1
ATOM 1107 N N A SER A 1 146 ? 4.150 49.541 16.017 0.50 8.97 169 SER A N 1
ATOM 1108 N N B SER A 1 146 ? 4.111 49.525 16.008 0.50 9.13 169 SER A N 1
ATOM 1109 C CA A SER A 1 146 ? 4.808 48.239 16.039 0.50 10.16 169 SER A CA 1
ATOM 1110 C CA B SER A 1 146 ? 4.718 48.202 16.005 0.50 10.34 169 SER A CA 1
ATOM 1111 C C A SER A 1 146 ? 6.083 48.280 16.850 0.50 14.48 169 SER A C 1
ATOM 1112 C C B SER A 1 146 ? 6.074 48.233 16.760 0.50 14.75 169 SER A C 1
ATOM 1113 O O A SER A 1 146 ? 6.850 49.246 16.746 0.50 14.37 169 SER A O 1
ATOM 1114 O O B SER A 1 146 ? 6.812 49.217 16.633 0.50 14.71 169 SER A O 1
ATOM 1119 N N . PRO A 1 147 ? 6.411 47.205 17.568 1.00 11.81 170 PRO A N 1
ATOM 1120 C CA . PRO A 1 147 ? 5.668 45.940 17.759 1.00 10.52 170 PRO A CA 1
ATOM 1121 C C . PRO A 1 147 ? 4.817 45.848 19.028 1.00 10.80 170 PRO A C 1
ATOM 1122 O O . PRO A 1 147 ? 4.087 44.871 19.175 1.00 10.04 170 PRO A O 1
ATOM 1126 N N . PHE A 1 148 ? 4.898 46.835 19.930 1.00 10.95 171 PHE A N 1
ATOM 1127 C CA . PHE A 1 148 ? 4.215 46.718 21.221 1.00 11.01 171 PHE A CA 1
ATOM 1128 C C . PHE A 1 148 ? 3.255 47.855 21.551 1.00 13.48 171 PHE A C 1
ATOM 1129 O O . PHE A 1 148 ? 2.523 47.763 22.545 1.00 14.18 171 PHE A O 1
ATOM 1137 N N . ASN A 1 149 ? 3.249 48.916 20.738 1.00 9.54 172 ASN A N 1
ATOM 1138 C CA . ASN A 1 149 ? 2.438 50.117 20.998 1.00 9.55 172 ASN A CA 1
ATOM 1139 C C . ASN A 1 149 ? 2.810 50.708 22.369 1.00 14.40 172 ASN A C 1
ATOM 1140 O O . ASN A 1 149 ? 1.928 51.048 23.171 1.00 12.36 172 ASN A O 1
ATOM 1145 N N . ASP A 1 150 ? 4.132 50.846 22.571 1.00 16.65 173 ASP A N 1
ATOM 1146 C CA A ASP A 1 150 ? 4.718 51.321 23.822 0.60 18.70 173 ASP A CA 1
ATOM 1147 C CA B ASP A 1 150 ? 4.784 51.378 23.780 0.40 17.26 173 ASP A CA 1
ATOM 1148 C C . ASP A 1 150 ? 4.126 52.674 24.258 1.00 19.17 173 ASP A C 1
ATOM 1149 O O . ASP A 1 150 ? 3.953 52.889 25.466 1.00 18.35 173 ASP A O 1
ATOM 1158 N N . LYS A 1 151 ? 3.758 53.547 23.307 1.00 11.17 174 LYS A N 1
ATOM 1159 C CA . LYS A 1 151 ? 3.202 54.865 23.644 1.00 9.47 174 LYS A CA 1
ATOM 1160 C C . LYS A 1 151 ? 1.943 54.806 24.491 1.00 11.79 174 LYS A C 1
ATOM 1161 O O . LYS A 1 151 ? 1.647 55.752 25.235 1.00 9.64 174 LYS A O 1
ATOM 1167 N N . ASP A 1 152 ? 1.154 53.751 24.348 1.00 10.28 175 ASP A N 1
ATOM 1168 C CA . ASP A 1 152 ? -0.136 53.685 25.022 1.00 11.33 175 ASP A CA 1
ATOM 1169 C C . ASP A 1 152 ? -0.044 53.886 26.543 1.00 12.75 175 ASP A C 1
ATOM 1170 O O . ASP A 1 152 ? -0.953 54.491 27.112 1.00 12.18 175 ASP A O 1
ATOM 1175 N N . LYS A 1 153 ? 1.040 53.431 27.165 1.00 10.29 176 LYS A N 1
ATOM 1176 C CA A LYS A 1 153 ? 1.160 53.566 28.628 0.50 10.53 176 LYS A CA 1
ATOM 1177 C CA B LYS A 1 153 ? 1.204 53.562 28.620 0.50 10.57 176 LYS A CA 1
ATOM 1178 C C . LYS A 1 153 ? 1.327 55.032 29.063 1.00 12.73 176 LYS A C 1
ATOM 1179 O O . LYS A 1 153 ? 1.103 55.346 30.246 1.00 13.35 176 LYS A O 1
ATOM 1190 N N . PHE A 1 154 ? 1.675 55.918 28.126 1.00 9.02 177 PHE A N 1
ATOM 1191 C CA . PHE A 1 154 ? 1.824 57.353 28.449 1.00 8.30 177 PHE A CA 1
ATOM 1192 C C . PHE A 1 154 ? 0.545 58.170 28.157 1.00 9.74 177 PHE A C 1
ATOM 1193 O O . PHE A 1 154 ? 0.516 59.371 28.447 1.00 8.96 177 PHE A O 1
ATOM 1201 N N . ARG A 1 155 ? -0.521 57.543 27.632 1.00 8.89 178 ARG A N 1
ATOM 1202 C CA . ARG A 1 155 ? -1.755 58.249 27.324 1.00 9.18 178 ARG A CA 1
ATOM 1203 C C . ARG A 1 155 ? -2.600 58.338 28.575 1.00 13.74 178 ARG A C 1
ATOM 1204 O O . ARG A 1 155 ? -3.463 57.494 28.800 1.00 14.11 178 ARG A O 1
ATOM 1212 N N . THR A 1 156 ? -2.313 59.337 29.434 1.00 10.50 179 THR A N 1
ATOM 1213 C CA . THR A 1 156 ? -3.010 59.486 30.716 1.00 10.91 179 THR A CA 1
ATOM 1214 C C . THR A 1 156 ? -3.630 60.870 30.833 1.00 12.74 179 THR A C 1
ATOM 1215 O O . THR A 1 156 ? -3.390 61.723 29.979 1.00 12.50 179 THR A O 1
ATOM 1219 N N . ASP A 1 157 ? -4.389 61.109 31.927 1.00 12.43 180 ASP A N 1
ATOM 1220 C CA . ASP A 1 157 ? -5.020 62.410 32.179 1.00 12.19 180 ASP A CA 1
ATOM 1221 C C . ASP A 1 157 ? -4.166 63.289 33.093 1.00 12.12 180 ASP A C 1
ATOM 1222 O O . ASP A 1 157 ? -4.658 64.335 33.534 1.00 12.13 180 ASP A O 1
ATOM 1227 N N . LYS A 1 158 ? -2.916 62.882 33.380 1.00 9.84 181 LYS A N 1
ATOM 1228 C CA . LYS A 1 158 ? -2.072 63.695 34.266 1.00 9.04 181 LYS A CA 1
ATOM 1229 C C . LYS A 1 158 ? -1.866 65.105 33.684 1.00 12.06 181 LYS A C 1
ATOM 1230 O O . LYS A 1 158 ? -1.678 65.285 32.484 1.00 11.74 181 LYS A O 1
ATOM 1236 N N . GLN A 1 159 ? -1.954 66.105 34.554 1.00 10.63 182 GLN A N 1
ATOM 1237 C CA . GLN A 1 159 ? -1.711 67.490 34.178 1.00 10.30 182 GLN A CA 1
ATOM 1238 C C . GLN A 1 159 ? -0.344 67.880 34.672 1.00 13.76 182 GLN A C 1
ATOM 1239 O O . GLN A 1 159 ? -0.096 67.803 35.876 1.00 15.36 182 GLN A O 1
ATOM 1245 N N . LEU A 1 160 ? 0.545 68.278 33.775 1.00 10.03 183 LEU A N 1
ATOM 1246 C CA . LEU A 1 160 ? 1.887 68.705 34.183 1.00 8.97 183 LEU A CA 1
ATOM 1247 C C . LEU A 1 160 ? 1.792 70.070 34.824 1.00 13.43 183 LEU A C 1
ATOM 1248 O O . LEU A 1 160 ? 0.753 70.739 34.700 1.00 14.49 183 LEU A O 1
ATOM 1261 N N . PHE A 1 162 ? 3.617 72.973 34.470 1.00 11.66 185 PHE A N 1
ATOM 1262 C CA . PHE A 1 162 ? 3.972 74.225 33.800 1.00 10.74 185 PHE A CA 1
ATOM 1263 C C . PHE A 1 162 ? 2.830 74.766 32.943 1.00 14.23 185 PHE A C 1
ATOM 1264 O O . PHE A 1 162 ? 2.839 75.957 32.628 1.00 15.96 185 PHE A O 1
ATOM 1285 N N . SER A 1 164 ? -1.592 73.516 31.694 1.00 11.91 187 SER A N 1
ATOM 1286 C CA . SER A 1 164 ? -2.629 72.493 31.663 1.00 11.47 187 SER A CA 1
ATOM 1287 C C . SER A 1 164 ? -2.621 71.779 30.309 1.00 13.37 187 SER A C 1
ATOM 1288 O O . SER A 1 164 ? -2.107 72.320 29.312 1.00 13.40 187 SER A O 1
ATOM 1291 N N . ALA A 1 165 ? -3.226 70.593 30.261 1.00 12.15 188 ALA A N 1
ATOM 1292 C CA . ALA A 1 165 ? -3.330 69.862 28.996 1.00 11.56 188 ALA A CA 1
ATOM 1293 C C . ALA A 1 165 ? -4.159 70.657 27.986 1.00 15.25 188 ALA A C 1
ATOM 1294 O O . ALA A 1 165 ? -3.823 70.664 26.801 1.00 14.11 188 ALA A O 1
ATOM 1296 N N . GLU A 1 166 ? -5.205 71.370 28.480 1.00 13.64 189 GLU A N 1
ATOM 1297 C CA . GLU A 1 166 ? -6.058 72.204 27.633 1.00 15.43 189 GLU A CA 1
ATOM 1298 C C . GLU A 1 166 ? -5.233 73.343 27.007 1.00 17.34 189 GLU A C 1
ATOM 1299 O O . GLU A 1 166 ? -5.338 73.574 25.796 1.00 16.97 189 GLU A O 1
ATOM 1305 N N . GLU A 1 167 ? -4.401 74.045 27.806 1.00 15.08 190 GLU A N 1
ATOM 1306 C CA . GLU A 1 167 ? -3.571 75.125 27.298 1.00 15.79 190 GLU A CA 1
ATOM 1307 C C . GLU A 1 167 ? -2.506 74.575 26.323 1.00 16.49 190 GLU A C 1
ATOM 1308 O O . GLU A 1 167 ? -2.232 75.192 25.294 1.00 16.25 190 GLU A O 1
ATOM 1314 N N . ALA A 1 168 ? -1.935 73.398 26.635 1.00 12.48 191 ALA A N 1
ATOM 1315 C CA . ALA A 1 168 ? -0.951 72.753 25.783 1.00 11.34 191 ALA A CA 1
ATOM 1316 C C . ALA A 1 168 ? -1.580 72.367 24.425 1.00 12.91 191 ALA A C 1
ATOM 1317 O O . ALA A 1 168 ? -0.975 72.624 23.385 1.00 11.73 191 ALA A O 1
ATOM 1319 N N . GLU A 1 169 ? -2.825 71.870 24.461 1.00 11.57 192 GLU A N 1
ATOM 1320 C CA . GLU A 1 169 ? -3.546 71.516 23.231 1.00 10.89 192 GLU A CA 1
ATOM 1321 C C . GLU A 1 169 ? -3.813 72.749 22.379 1.00 15.56 192 GLU A C 1
ATOM 1322 O O . GLU A 1 169 ? -3.668 72.692 21.158 1.00 14.18 192 GLU A O 1
ATOM 1328 N N . GLU A 1 170 ? -4.140 73.876 23.016 1.00 13.06 193 GLU A N 1
ATOM 1329 C CA . GLU A 1 170 ? -4.360 75.117 22.272 1.00 14.38 193 GLU A CA 1
ATOM 1330 C C . GLU A 1 170 ? -3.083 75.545 21.541 1.00 15.73 193 GLU A C 1
ATOM 1331 O O . GLU A 1 170 ? -3.154 75.975 20.384 1.00 14.60 193 GLU A O 1
ATOM 1337 N N . LEU A 1 171 ? -1.898 75.374 22.174 1.00 12.69 194 LEU A N 1
ATOM 1338 C CA . LEU A 1 171 ? -0.643 75.707 21.515 1.00 12.43 194 LEU A CA 1
ATOM 1339 C C . LEU A 1 171 ? -0.345 74.726 20.360 1.00 13.94 194 LEU A C 1
ATOM 1340 O O . LEU A 1 171 ? 0.136 75.144 19.304 1.00 13.98 194 LEU A O 1
ATOM 1345 N N . ALA A 1 172 ? -0.649 73.431 20.553 1.00 12.27 195 ALA A N 1
ATOM 1346 C CA . ALA A 1 172 ? -0.418 72.448 19.472 1.00 10.94 195 ALA A CA 1
ATOM 1347 C C . ALA A 1 172 ? -1.320 72.763 18.249 1.00 11.25 195 ALA A C 1
ATOM 1348 O O . ALA A 1 172 ? -0.839 72.753 17.118 1.00 11.24 195 ALA A O 1
ATOM 1350 N N . VAL A 1 173 ? -2.601 73.146 18.506 1.00 10.30 196 VAL A N 1
ATOM 1351 C CA . VAL A 1 173 ? -3.577 73.466 17.449 1.00 10.40 196 VAL A CA 1
ATOM 1352 C C . VAL A 1 173 ? -3.126 74.740 16.707 1.00 13.60 196 VAL A C 1
ATOM 1353 O O . VAL A 1 173 ? -3.143 74.785 15.473 1.00 12.65 196 VAL A O 1
ATOM 1357 N N . LYS A 1 174 ? -2.670 75.746 17.466 1.00 11.92 197 LYS A N 1
ATOM 1358 C CA . LYS A 1 174 ? -2.172 77.005 16.903 1.00 11.37 197 LYS A CA 1
ATOM 1359 C C . LYS A 1 174 ? -0.929 76.739 16.034 1.00 13.31 197 LYS A C 1
ATOM 1360 O O . LYS A 1 174 ? -0.818 77.296 14.942 1.00 14.08 197 LYS A O 1
ATOM 1366 N N . THR A 1 175 ? -0.050 75.813 16.468 1.00 11.37 198 THR A N 1
ATOM 1367 C CA . THR A 1 175 ? 1.169 75.495 15.706 1.00 10.88 198 THR A CA 1
ATOM 1368 C C . THR A 1 175 ? 0.829 74.778 14.390 1.00 12.16 198 THR A C 1
ATOM 1369 O O . THR A 1 175 ? 1.402 75.103 13.354 1.00 12.51 198 THR A O 1
ATOM 1373 N N . ALA A 1 176 ? -0.096 73.797 14.432 1.00 10.40 199 ALA A N 1
ATOM 1374 C CA . ALA A 1 176 ? -0.477 73.113 13.193 1.00 10.53 199 ALA A CA 1
ATOM 1375 C C . ALA A 1 176 ? -1.095 74.116 12.208 1.00 12.84 199 ALA A C 1
ATOM 1376 O O . ALA A 1 176 ? -0.851 74.029 11.011 1.00 11.07 199 ALA A O 1
ATOM 1378 N N . LYS A 1 177 ? -1.878 75.100 12.724 1.00 11.85 200 LYS A N 1
ATOM 1379 C CA . LYS A 1 177 ? -2.493 76.129 11.879 1.00 12.22 200 LYS A CA 1
ATOM 1380 C C . LYS A 1 177 ? -1.406 76.999 11.247 1.00 14.55 200 LYS A C 1
ATOM 1381 O O . LYS A 1 177 ? -1.458 77.245 10.040 1.00 15.33 200 LYS A O 1
ATOM 1387 N N . GLU A 1 178 ? -0.410 77.439 12.042 1.00 13.66 201 GLU A N 1
ATOM 1388 C CA . GLU A 1 178 ? 0.737 78.221 11.530 1.00 15.09 201 GLU A CA 1
ATOM 1389 C C . GLU A 1 178 ? 1.485 77.474 10.450 1.00 16.53 201 GLU A C 1
ATOM 1390 O O . GLU A 1 178 ? 1.961 78.076 9.489 1.00 16.89 201 GLU A O 1
ATOM 1396 N N . LEU A 1 179 ? 1.604 76.137 10.608 1.00 11.59 202 LEU A N 1
ATOM 1397 C CA . LEU A 1 179 ? 2.330 75.319 9.641 1.00 10.96 202 LEU A CA 1
ATOM 1398 C C . LEU A 1 179 ? 1.511 75.038 8.385 1.00 12.75 202 LEU A C 1
ATOM 1399 O O . LEU A 1 179 ? 2.018 74.430 7.435 1.00 12.59 202 LEU A O 1
ATOM 1404 N N . GLU A 1 180 ? 0.211 75.425 8.408 1.00 10.92 203 GLU A N 1
ATOM 1405 C CA . GLU A 1 180 ? -0.719 75.241 7.299 1.00 11.47 203 GLU A CA 1
ATOM 1406 C C . GLU A 1 180 ? -0.930 73.758 7.032 1.00 11.35 203 GLU A C 1
ATOM 1407 O O . GLU A 1 180 ? -1.069 73.324 5.886 1.00 12.66 203 GLU A O 1
ATOM 1413 N N . ILE A 1 181 ? -1.016 72.975 8.134 1.00 9.12 204 ILE A N 1
ATOM 1414 C CA . ILE A 1 181 ? -1.279 71.554 8.027 1.00 8.20 204 ILE A CA 1
ATOM 1415 C C . ILE A 1 181 ? -2.660 71.297 8.592 1.00 9.94 204 ILE A C 1
ATOM 1416 O O . ILE A 1 181 ? -2.865 71.435 9.808 1.00 10.47 204 ILE A O 1
ATOM 1421 N N . ASN A 1 182 ? -3.610 70.928 7.728 1.00 8.82 205 ASN A N 1
ATOM 1422 C CA A ASN A 1 182 ? -4.954 70.568 8.185 0.60 8.55 205 ASN A CA 1
ATOM 1423 C CA B ASN A 1 182 ? -4.955 70.569 8.178 0.40 8.15 205 ASN A CA 1
ATOM 1424 C C . ASN A 1 182 ? -4.869 69.249 8.925 1.00 8.42 205 ASN A C 1
ATOM 1425 O O . ASN A 1 182 ? -4.257 68.298 8.411 1.00 7.76 205 ASN A O 1
ATOM 1434 N N . VAL A 1 183 ? -5.446 69.197 10.123 1.00 6.65 206 VAL A N 1
ATOM 1435 C CA . VAL A 1 183 ? -5.407 67.993 10.936 1.00 6.18 206 VAL A CA 1
ATOM 1436 C C . VAL A 1 183 ? -6.809 67.696 11.469 1.00 8.36 206 VAL A C 1
ATOM 1437 O O . VAL A 1 183 ? -7.637 68.616 11.571 1.00 9.28 206 VAL A O 1
ATOM 1441 N N . CYS A 1 184 ? -7.046 66.445 11.872 1.00 6.97 207 CYS A N 1
ATOM 1442 C CA . CYS A 1 184 ? -8.325 66.129 12.535 1.00 7.39 207 CYS A CA 1
ATOM 1443 C C . CYS A 1 184 ? -8.478 66.919 13.828 1.00 9.45 207 CYS A C 1
ATOM 1444 O O . CYS A 1 184 ? -7.485 67.223 14.509 1.00 9.06 207 CYS A O 1
ATOM 1447 N N . GLU A 1 185 ? -9.733 67.153 14.240 1.00 7.19 208 GLU A N 1
ATOM 1448 C CA . GLU A 1 185 ? -9.990 67.807 15.508 1.00 7.74 208 GLU A CA 1
ATOM 1449 C C . GLU A 1 185 ? -9.476 66.958 16.666 1.00 9.51 208 GLU A C 1
ATOM 1450 O O . GLU A 1 185 ? -8.930 67.519 17.622 1.00 11.19 208 GLU A O 1
ATOM 1456 N N . LYS A 1 186 ? -9.600 65.620 16.582 1.00 7.24 209 LYS A N 1
ATOM 1457 C CA . LYS A 1 186 ? -9.106 64.739 17.625 1.00 7.01 209 LYS A CA 1
ATOM 1458 C C . LYS A 1 186 ? -7.593 64.552 17.506 1.00 8.94 209 LYS A C 1
ATOM 1459 O O . LYS A 1 186 ? -7.064 64.228 16.445 1.00 9.09 209 LYS A O 1
ATOM 1465 N N . ASN A 1 187 ? -6.906 64.767 18.622 1.00 8.97 210 ASN A N 1
ATOM 1466 C CA . ASN A 1 187 ? -5.487 64.474 18.724 1.00 9.22 210 ASN A CA 1
ATOM 1467 C C . ASN A 1 187 ? -5.313 63.540 19.929 1.00 10.71 210 ASN A C 1
ATOM 1468 O O . ASN A 1 187 ? -6.272 63.287 20.683 1.00 11.72 210 ASN A O 1
ATOM 1473 N N . GLU A 1 188 ? -4.145 62.947 20.039 1.00 7.43 211 GLU A N 1
ATOM 1474 C CA . GLU A 1 188 ? -3.802 62.070 21.147 1.00 6.02 211 GLU A CA 1
ATOM 1475 C C . GLU A 1 188 ? -2.731 62.758 21.969 1.00 8.46 211 GLU A C 1
ATOM 1476 O O . GLU A 1 188 ? -1.808 63.352 21.411 1.00 7.98 211 GLU A O 1
ATOM 1482 N N . LEU A 1 189 ? -2.847 62.668 23.279 1.00 7.74 212 LEU A N 1
ATOM 1483 C CA . LEU A 1 189 ? -1.895 63.297 24.170 1.00 7.30 212 LEU A CA 1
ATOM 1484 C C . LEU A 1 189 ? -1.170 62.249 25.013 1.00 8.62 212 LEU A C 1
ATOM 1485 O O . LEU A 1 189 ? -1.804 61.460 25.729 1.00 9.36 212 LEU A O 1
ATOM 1490 N N . TYR A 1 190 ? 0.169 62.347 25.024 1.00 6.82 213 TYR A N 1
ATOM 1491 C CA . TYR A 1 190 ? 1.044 61.477 25.807 1.00 7.02 213 TYR A CA 1
ATOM 1492 C C . TYR A 1 190 ? 1.767 62.322 26.830 1.00 9.50 213 TYR A C 1
ATOM 1493 O O . TYR A 1 190 ? 2.234 63.427 26.522 1.00 9.05 213 TYR A O 1
ATOM 1502 N N . VAL A 1 191 ? 1.786 61.859 28.080 1.00 7.14 214 VAL A N 1
ATOM 1503 C CA . VAL A 1 191 ? 2.403 62.583 29.194 1.00 7.18 214 VAL A CA 1
ATOM 1504 C C . VAL A 1 191 ? 3.747 61.953 29.526 1.00 10.44 214 VAL A C 1
ATOM 1505 O O . VAL A 1 191 ? 3.820 60.827 30.056 1.00 10.01 214 VAL A O 1
ATOM 1509 N N . LEU A 1 192 ? 4.828 62.673 29.202 1.00 7.68 215 LEU A N 1
ATOM 1510 C CA . LEU A 1 192 ? 6.175 62.149 29.410 1.00 8.34 215 LEU A CA 1
ATOM 1511 C C . LEU A 1 192 ? 6.739 62.766 30.689 1.00 10.18 215 LEU A C 1
ATOM 1512 O O . LEU A 1 192 ? 7.481 63.758 30.668 1.00 8.97 215 LEU A O 1
ATOM 1517 N N . ASP A 1 193 ? 6.322 62.190 31.819 1.00 8.30 216 ASP A N 1
ATOM 1518 C CA . ASP A 1 193 ? 6.787 62.627 33.135 1.00 8.98 216 ASP A CA 1
ATOM 1519 C C . ASP A 1 193 ? 7.936 61.682 33.587 1.00 11.35 216 ASP A C 1
ATOM 1520 O O . ASP A 1 193 ? 8.597 61.082 32.733 1.00 10.16 216 ASP A O 1
ATOM 1525 N N . ASP A 1 194 ? 8.142 61.488 34.907 1.00 10.08 217 ASP A N 1
ATOM 1526 C CA . ASP A 1 194 ? 9.237 60.626 35.377 1.00 10.30 217 ASP A CA 1
ATOM 1527 C C . ASP A 1 194 ? 9.148 59.181 34.843 1.00 13.54 217 ASP A C 1
ATOM 1528 O O . ASP A 1 194 ? 10.168 58.495 34.839 1.00 14.74 217 ASP A O 1
ATOM 1533 N N . LYS A 1 195 ? 7.949 58.731 34.394 1.00 11.05 218 LYS A N 1
ATOM 1534 C CA . LYS A 1 195 ? 7.786 57.368 33.840 1.00 11.19 218 LYS A CA 1
ATOM 1535 C C . LYS A 1 195 ? 8.547 57.255 32.512 1.00 12.91 218 LYS A C 1
ATOM 1536 O O . LYS A 1 195 ? 8.893 56.150 32.077 1.00 13.00 218 LYS A O 1
ATOM 1542 N N . ASN A 1 196 ? 8.844 58.398 31.885 1.00 9.65 219 ASN A N 1
ATOM 1543 C CA . ASN A 1 196 ? 9.608 58.436 30.650 1.00 9.36 219 ASN A CA 1
ATOM 1544 C C . ASN A 1 196 ? 11.107 58.417 30.982 1.00 12.13 219 ASN A C 1
ATOM 1545 O O . ASN A 1 196 ? 11.791 59.444 30.863 1.00 11.95 219 ASN A O 1
ATOM 1550 N N . THR A 1 197 ? 11.609 57.255 31.433 1.00 11.92 220 THR A N 1
ATOM 1551 C CA . THR A 1 197 ? 13.003 57.114 31.856 1.00 11.99 220 THR A CA 1
ATOM 1552 C C . THR A 1 197 ? 13.971 57.527 30.767 1.00 13.65 220 THR A C 1
ATOM 1553 O O . THR A 1 197 ? 13.810 57.100 29.614 1.00 13.82 220 THR A O 1
ATOM 1557 N N . LEU A 1 198 ? 14.946 58.376 31.106 1.00 12.78 221 LEU A N 1
ATOM 1558 C CA . LEU A 1 198 ? 15.974 58.774 30.165 1.00 13.20 221 LEU A CA 1
ATOM 1559 C C . LEU A 1 198 ? 16.946 57.585 30.033 1.00 18.86 221 LEU A C 1
ATOM 1560 O O . LEU A 1 198 ? 17.580 57.194 31.012 1.00 19.72 221 LEU A O 1
ATOM 1565 N N . ILE A 1 199 ? 16.988 56.962 28.850 1.00 17.35 222 ILE A N 1
ATOM 1566 C CA . ILE A 1 199 ? 17.807 55.766 28.640 1.00 17.93 222 ILE A CA 1
ATOM 1567 C C . ILE A 1 199 ? 19.162 56.125 28.053 1.00 24.18 222 ILE A C 1
ATOM 1568 O O . ILE A 1 199 ? 20.168 55.525 28.456 1.00 23.44 222 ILE A O 1
ATOM 1573 N N . PHE A 1 200 ? 19.209 57.091 27.124 1.00 21.12 223 PHE A N 1
ATOM 1574 C CA . PHE A 1 200 ? 20.463 57.443 26.475 1.00 21.48 223 PHE A CA 1
ATOM 1575 C C . PHE A 1 200 ? 20.841 58.917 26.683 1.00 24.53 223 PHE A C 1
ATOM 1576 O O . PHE A 1 200 ? 20.826 59.703 25.728 1.00 24.03 223 PHE A O 1
ATOM 1584 N N . PRO A 1 201 ? 21.289 59.314 27.900 1.00 22.09 224 PRO A N 1
ATOM 1585 C CA . PRO A 1 201 ? 21.752 60.696 28.071 1.00 22.73 224 PRO A CA 1
ATOM 1586 C C . PRO A 1 201 ? 23.023 60.922 27.244 1.00 30.01 224 PRO A C 1
ATOM 1587 O O . PRO A 1 201 ? 23.726 59.958 26.920 1.00 31.22 224 PRO A O 1
ATOM 1591 N N . GLU A 1 202 ? 23.289 62.162 26.851 1.00 27.55 225 GLU A N 1
ATOM 1592 C CA . GLU A 1 202 ? 24.496 62.457 26.077 1.00 27.94 225 GLU A CA 1
ATOM 1593 C C . GLU A 1 202 ? 25.592 62.947 27.001 1.00 36.69 225 GLU A C 1
ATOM 1594 O O . GLU A 1 202 ? 26.771 62.711 26.734 1.00 37.16 225 GLU A O 1
ATOM 1600 N N . ASP A 1 203 ? 25.195 63.633 28.087 1.00 35.03 226 ASP A N 1
ATOM 1601 C CA . ASP A 1 203 ? 26.052 64.172 29.142 1.00 35.95 226 ASP A CA 1
ATOM 1602 C C . ASP A 1 203 ? 25.452 63.815 30.493 1.00 38.25 226 ASP A C 1
ATOM 1603 O O . ASP A 1 203 ? 24.278 63.455 30.567 1.00 36.37 226 ASP A O 1
ATOM 1608 N N . ASP A 1 204 ? 26.240 63.952 31.568 1.00 35.48 227 ASP A N 1
ATOM 1609 C CA . ASP A 1 204 ? 25.805 63.676 32.942 1.00 35.55 227 ASP A CA 1
ATOM 1610 C C . ASP A 1 204 ? 24.789 64.729 33.421 1.00 36.32 227 ASP A C 1
ATOM 1611 O O . ASP A 1 204 ? 24.108 64.509 34.421 1.00 37.68 227 ASP A O 1
ATOM 1616 N N . THR A 1 205 ? 24.688 65.862 32.700 1.00 29.13 228 THR A N 1
ATOM 1617 C CA . THR A 1 205 ? 23.757 66.948 32.999 1.00 26.78 228 THR A CA 1
ATOM 1618 C C . THR A 1 205 ? 22.337 66.622 32.454 1.00 26.00 228 THR A C 1
ATOM 1619 O O . THR A 1 205 ? 21.381 67.246 32.893 1.00 25.53 228 THR A O 1
ATOM 1623 N N . ASP A 1 206 ? 22.208 65.672 31.501 1.00 20.33 229 ASP A N 1
ATOM 1624 C CA . ASP A 1 206 ? 20.892 65.323 30.933 1.00 17.32 229 ASP A CA 1
ATOM 1625 C C . ASP A 1 206 ? 20.032 64.567 31.931 1.00 19.74 229 ASP A C 1
ATOM 1626 O O . ASP A 1 206 ? 20.454 63.549 32.469 1.00 19.20 229 ASP A O 1
ATOM 1631 N N . LYS A 1 207 ? 18.783 65.055 32.144 1.00 16.18 230 LYS A N 1
ATOM 1632 C CA . LYS A 1 207 ? 17.814 64.444 33.067 1.00 14.67 230 LYS A CA 1
ATOM 1633 C C . LYS A 1 207 ? 16.441 64.373 32.426 1.00 17.63 230 LYS A C 1
ATOM 1634 O O . LYS A 1 207 ? 16.224 64.991 31.384 1.00 17.34 230 LYS A O 1
ATOM 1640 N N . GLN A 1 208 ? 15.500 63.652 33.059 1.00 12.97 231 GLN A N 1
ATOM 1641 C CA . GLN A 1 208 ? 14.116 63.596 32.584 1.00 10.86 231 GLN A CA 1
ATOM 1642 C C . GLN A 1 208 ? 13.485 64.990 32.751 1.00 14.17 231 GLN A C 1
ATOM 1643 O O . GLN A 1 208 ? 13.603 65.605 33.808 1.00 14.98 231 GLN A O 1
ATOM 1649 N N . ASN A 1 209 ? 12.836 65.483 31.690 1.00 11.17 232 ASN A N 1
ATOM 1650 C CA . ASN A 1 209 ? 12.144 66.774 31.674 1.00 10.34 232 ASN A CA 1
ATOM 1651 C C . ASN A 1 209 ? 10.677 66.558 31.342 1.00 10.95 232 ASN A C 1
ATOM 1652 O O . ASN A 1 209 ? 10.385 65.974 30.293 1.00 9.54 232 ASN A O 1
ATOM 1657 N N . ASP A 1 210 ? 9.756 67.041 32.208 1.00 9.88 233 ASP A N 1
ATOM 1658 C CA . ASP A 1 210 ? 8.326 66.845 31.977 1.00 7.72 233 ASP A CA 1
ATOM 1659 C C . ASP A 1 210 ? 7.921 67.440 30.631 1.00 9.29 233 ASP A C 1
ATOM 1660 O O . ASP A 1 210 ? 8.143 68.629 30.381 1.00 9.28 233 ASP A O 1
ATOM 1665 N N . THR A 1 211 ? 7.337 66.609 29.774 1.00 8.06 234 THR A N 1
ATOM 1666 C CA . THR A 1 211 ? 6.998 67.001 28.408 1.00 7.50 234 THR A CA 1
ATOM 1667 C C . THR A 1 211 ? 5.642 66.449 28.014 1.00 10.03 234 THR A C 1
ATOM 1668 O O . THR A 1 211 ? 5.328 65.292 28.321 1.00 9.83 234 THR A O 1
ATOM 1672 N N . TYR A 1 212 ? 4.826 67.275 27.355 1.00 7.43 235 TYR A N 1
ATOM 1673 C CA . TYR A 1 212 ? 3.607 66.786 26.714 1.00 6.61 235 TYR A CA 1
ATOM 1674 C C . TYR A 1 212 ? 3.940 66.434 25.276 1.00 7.97 235 TYR A C 1
ATOM 1675 O O . TYR A 1 212 ? 4.653 67.212 24.635 1.00 8.21 235 TYR A O 1
ATOM 1684 N N . VAL A 1 213 ? 3.411 65.342 24.741 1.00 6.72 236 VAL A N 1
ATOM 1685 C CA . VAL A 1 213 ? 3.587 65.006 23.327 1.00 6.86 236 VAL A CA 1
ATOM 1686 C C . VAL A 1 213 ? 2.219 64.847 22.705 1.00 8.91 236 VAL A C 1
ATOM 1687 O O . VAL A 1 213 ? 1.462 63.955 23.104 1.00 8.39 236 VAL A O 1
ATOM 1691 N N . PHE A 1 214 ? 1.905 65.688 21.720 1.00 7.34 237 PHE A N 1
ATOM 1692 C CA . PHE A 1 214 ? 0.679 65.504 20.963 1.00 6.53 237 PHE A CA 1
ATOM 1693 C C . PHE A 1 214 ? 0.947 64.808 19.676 1.00 8.31 237 PHE A C 1
ATOM 1694 O O . PHE A 1 214 ? 1.933 65.108 19.002 1.00 8.28 237 PHE A O 1
ATOM 1702 N N . PHE A 1 215 ? 0.033 63.907 19.305 1.00 5.83 238 PHE A N 1
ATOM 1703 C CA . PHE A 1 215 ? -0.043 63.360 17.966 1.00 5.75 238 PHE A CA 1
ATOM 1704 C C . PHE A 1 215 ? -1.234 63.982 17.318 1.00 8.64 238 PHE A C 1
ATOM 1705 O O . PHE A 1 215 ? -2.344 63.813 17.796 1.00 8.10 238 PHE A O 1
ATOM 1726 N N . PHE A 1 217 ? -3.196 64.474 13.418 1.00 6.50 240 PHE A N 1
ATOM 1727 C CA . PHE A 1 217 ? -3.302 63.643 12.248 1.00 5.38 240 PHE A CA 1
ATOM 1728 C C . PHE A 1 217 ? -3.678 64.413 10.991 1.00 6.58 240 PHE A C 1
ATOM 1729 O O . PHE A 1 217 ? -4.835 64.750 10.788 1.00 6.89 240 PHE A O 1
ATOM 1737 N N . PRO A 1 218 ? -2.679 64.692 10.134 1.00 4.92 241 PRO A N 1
ATOM 1738 C CA . PRO A 1 218 ? -2.949 65.377 8.847 1.00 5.47 241 PRO A CA 1
ATOM 1739 C C . PRO A 1 218 ? -4.070 64.663 8.101 1.00 6.31 241 PRO A C 1
ATOM 1740 O O . PRO A 1 218 ? -4.091 63.423 8.026 1.00 6.48 241 PRO A O 1
ATOM 1744 N N . ASP A 1 219 ? -5.031 65.447 7.581 1.00 6.00 242 ASP A N 1
ATOM 1745 C CA . ASP A 1 219 ? -6.180 64.829 6.971 1.00 5.72 242 ASP A CA 1
ATOM 1746 C C . ASP A 1 219 ? -6.638 65.546 5.716 1.00 7.82 242 ASP A C 1
ATOM 1747 O O . ASP A 1 219 ? -6.107 66.598 5.348 1.00 8.10 242 ASP A O 1
ATOM 1752 N N . VAL A 1 220 ? -7.641 64.956 5.054 1.00 6.23 243 VAL A N 1
ATOM 1753 C CA . VAL A 1 220 ? -8.283 65.549 3.884 1.00 6.17 243 VAL A CA 1
ATOM 1754 C C . VAL A 1 220 ? -9.725 65.029 3.935 1.00 8.65 243 VAL A C 1
ATOM 1755 O O . VAL A 1 220 ? -9.940 63.877 4.331 1.00 6.99 243 VAL A O 1
ATOM 1759 N N . TYR A 1 221 ? -10.709 65.900 3.682 1.00 7.33 244 TYR A N 1
ATOM 1760 C CA . TYR A 1 221 ? -12.138 65.539 3.798 1.00 7.32 244 TYR A CA 1
ATOM 1761 C C . TYR A 1 221 ? -12.443 64.955 5.185 1.00 9.00 244 TYR A C 1
ATOM 1762 O O . TYR A 1 221 ? -13.315 64.085 5.338 1.00 9.76 244 TYR A O 1
ATOM 1771 N N . GLY A 1 222 ? -11.729 65.463 6.191 1.00 5.98 245 GLY A N 1
ATOM 1772 C CA . GLY A 1 222 ? -11.946 65.058 7.578 1.00 6.22 245 GLY A CA 1
ATOM 1773 C C . GLY A 1 222 ? -11.403 63.704 7.983 1.00 9.16 245 GLY A C 1
ATOM 1774 O O . GLY A 1 222 ? -11.596 63.311 9.128 1.00 8.76 245 GLY A O 1
ATOM 1775 N N . ILE A 1 223 ? -10.710 63.014 7.072 1.00 6.74 246 ILE A N 1
ATOM 1776 C CA . ILE A 1 223 ? -10.229 61.654 7.300 1.00 5.67 246 ILE A CA 1
ATOM 1777 C C . ILE A 1 223 ? -8.710 61.681 7.278 1.00 6.74 246 ILE A C 1
ATOM 1778 O O . ILE A 1 223 ? -8.116 62.207 6.322 1.00 6.33 246 ILE A O 1
ATOM 1783 N N . PRO A 1 224 ? -8.069 61.123 8.315 1.00 5.82 247 PRO A N 1
ATOM 1784 C CA . PRO A 1 224 ? -6.606 61.178 8.359 1.00 5.18 247 PRO A CA 1
ATOM 1785 C C . PRO A 1 224 ? -5.944 60.210 7.397 1.00 6.70 247 PRO A C 1
ATOM 1786 O O . PRO A 1 224 ? -6.463 59.101 7.172 1.00 6.90 247 PRO A O 1
ATOM 1790 N N . TYR A 1 225 ? -4.759 60.581 6.902 1.00 5.81 248 TYR A N 1
ATOM 1791 C CA . TYR A 1 225 ? -3.972 59.589 6.183 1.00 5.97 248 TYR A CA 1
ATOM 1792 C C . TYR A 1 225 ? -3.619 58.470 7.157 1.00 7.03 248 TYR A C 1
ATOM 1793 O O . TYR A 1 225 ? -3.552 58.670 8.386 1.00 7.59 248 TYR A O 1
ATOM 1802 N N . SER A 1 226 ? -3.400 57.302 6.604 1.00 6.50 249 SER A N 1
ATOM 1803 C CA . SER A 1 226 ? -3.215 56.073 7.344 1.00 7.19 249 SER A CA 1
ATOM 1804 C C . SER A 1 226 ? -2.188 56.161 8.481 1.00 7.75 249 SER A C 1
ATOM 1805 O O . SER A 1 226 ? -1.069 56.678 8.295 1.00 7.74 249 SER A O 1
ATOM 1808 N N . ARG A 1 227 ? -2.591 55.623 9.639 1.00 6.77 250 ARG A N 1
ATOM 1809 C CA . ARG A 1 227 ? -1.766 55.492 10.839 1.00 7.04 250 ARG A CA 1
ATOM 1810 C C . ARG A 1 227 ? -1.204 54.074 10.953 1.00 9.15 250 ARG A C 1
ATOM 1811 O O . ARG A 1 227 ? -0.665 53.710 11.987 1.00 8.96 250 ARG A O 1
ATOM 1819 N N . CYS A 1 228 ? -1.296 53.290 9.871 1.00 7.00 251 CYS A N 1
ATOM 1820 C CA . CYS A 1 228 ? -0.755 51.958 9.832 1.00 8.90 251 CYS A CA 1
ATOM 1821 C C . CYS A 1 228 ? 0.770 51.986 9.834 1.00 9.50 251 CYS A C 1
ATOM 1822 O O . CYS A 1 228 ? 1.386 52.827 9.178 1.00 9.78 251 CYS A O 1
ATOM 1825 N N . PRO A 1 229 ? 1.372 50.942 10.389 1.00 8.38 252 PRO A N 1
ATOM 1826 C CA . PRO A 1 229 ? 2.823 50.738 10.207 1.00 7.90 252 PRO A CA 1
ATOM 1827 C C . PRO A 1 229 ? 3.196 50.563 8.727 1.00 10.36 252 PRO A C 1
ATOM 1828 O O . PRO A 1 229 ? 2.347 50.256 7.877 1.00 8.98 252 PRO A O 1
ATOM 1832 N N . GLU A 1 230 ? 4.506 50.690 8.445 1.00 8.59 253 GLU A N 1
ATOM 1833 C CA . GLU A 1 230 ? 5.028 50.443 7.102 1.00 8.37 253 GLU A CA 1
ATOM 1834 C C . GLU A 1 230 ? 4.570 49.062 6.610 1.00 10.54 253 GLU A C 1
ATOM 1835 O O . GLU A 1 230 ? 4.733 48.048 7.317 1.00 11.47 253 GLU A O 1
ATOM 1841 N N . ASN A 1 231 ? 4.067 49.007 5.379 1.00 8.13 254 ASN A N 1
ATOM 1842 C CA . ASN A 1 231 ? 3.634 47.764 4.750 1.00 7.82 254 ASN A CA 1
ATOM 1843 C C . ASN A 1 231 ? 3.763 47.984 3.255 1.00 8.88 254 ASN A C 1
ATOM 1844 O O . ASN A 1 231 ? 2.799 48.275 2.539 1.00 9.52 254 ASN A O 1
ATOM 1849 N N . GLU A 1 232 ? 5.012 47.900 2.800 1.00 7.26 255 GLU A N 1
ATOM 1850 C CA . GLU A 1 232 ? 5.328 48.231 1.425 1.00 7.11 255 GLU A CA 1
ATOM 1851 C C . GLU A 1 232 ? 4.642 47.269 0.431 1.00 9.50 255 GLU A C 1
ATOM 1852 O O . GLU A 1 232 ? 4.357 47.675 -0.699 1.00 9.19 255 GLU A O 1
ATOM 1858 N N . ALA A 1 233 ? 4.338 46.014 0.846 1.00 7.77 256 ALA A N 1
ATOM 1859 C CA . ALA A 1 233 ? 3.653 45.115 -0.086 1.00 8.76 256 ALA A CA 1
ATOM 1860 C C . ALA A 1 233 ? 2.244 45.628 -0.400 1.00 11.10 256 ALA A C 1
ATOM 1861 O O . ALA A 1 233 ? 1.774 45.486 -1.531 1.00 13.03 256 ALA A O 1
ATOM 1863 N N . LEU A 1 234 ? 1.599 46.228 0.603 1.00 10.07 257 LEU A N 1
ATOM 1864 C CA . LEU A 1 234 ? 0.238 46.707 0.405 1.00 10.75 257 LEU A CA 1
ATOM 1865 C C . LEU A 1 234 ? 0.200 48.087 -0.254 1.00 11.80 257 LEU A C 1
ATOM 1866 O O . LEU A 1 234 ? -0.586 48.298 -1.171 1.00 11.99 257 LEU A O 1
ATOM 1871 N N . THR A 1 235 ? 1.060 49.012 0.207 1.00 8.42 258 THR A N 1
ATOM 1872 C CA . THR A 1 235 ? 0.983 50.409 -0.284 1.00 7.48 258 THR A CA 1
ATOM 1873 C C . THR A 1 235 ? 1.834 50.690 -1.505 1.00 10.29 258 THR A C 1
ATOM 1874 O O . THR A 1 235 ? 1.619 51.708 -2.168 1.00 9.05 258 THR A O 1
ATOM 1878 N N . GLY A 1 236 ? 2.831 49.845 -1.745 1.00 7.37 259 GLY A N 1
ATOM 1879 C CA . GLY A 1 236 ? 3.708 50.049 -2.887 1.00 7.80 259 GLY A CA 1
ATOM 1880 C C . GLY A 1 236 ? 4.914 50.923 -2.588 1.00 11.01 259 GLY A C 1
ATOM 1881 O O . GLY A 1 236 ? 5.708 51.171 -3.484 1.00 10.87 259 GLY A O 1
ATOM 1882 N N . TYR A 1 237 ? 5.047 51.446 -1.352 1.00 7.67 260 TYR A N 1
ATOM 1883 C CA . TYR A 1 237 ? 6.193 52.294 -1.026 1.00 7.84 260 TYR A CA 1
ATOM 1884 C C . TYR A 1 237 ? 6.465 52.187 0.469 1.00 9.51 260 TYR A C 1
ATOM 1885 O O . TYR A 1 237 ? 5.726 51.463 1.172 1.00 8.80 260 TYR A O 1
ATOM 1894 N N . ALA A 1 238 ? 7.563 52.805 0.953 1.00 9.17 261 ALA A N 1
ATOM 1895 C CA . ALA A 1 238 ? 7.884 52.765 2.373 1.00 9.63 261 ALA A CA 1
ATOM 1896 C C . ALA A 1 238 ? 6.992 53.756 3.115 1.00 12.40 261 ALA A C 1
ATOM 1897 O O . ALA A 1 238 ? 7.421 54.866 3.465 1.00 12.58 261 ALA A O 1
ATOM 1899 N N . ASN A 1 239 ? 5.711 53.371 3.317 1.00 8.55 262 ASN A N 1
ATOM 1900 C CA . ASN A 1 239 ? 4.762 54.249 4.005 1.00 8.55 262 ASN A CA 1
ATOM 1901 C C . ASN A 1 239 ? 5.122 54.312 5.485 1.00 10.11 262 ASN A C 1
ATOM 1902 O O . ASN A 1 239 ? 5.911 53.500 5.997 1.00 10.58 262 ASN A O 1
ATOM 1907 N N . GLN A 1 240 ? 4.610 55.326 6.151 1.00 8.93 263 GLN A N 1
ATOM 1908 C CA . GLN A 1 240 ? 4.846 55.450 7.580 1.00 8.99 263 GLN A CA 1
ATOM 1909 C C . GLN A 1 240 ? 3.611 55.970 8.247 1.00 8.55 263 GLN A C 1
ATOM 1910 O O . GLN A 1 240 ? 2.701 56.482 7.584 1.00 8.66 263 GLN A O 1
ATOM 1916 N N . GLU A 1 241 ? 3.604 55.870 9.584 1.00 8.04 264 GLU A N 1
ATOM 1917 C CA . GLU A 1 241 ? 2.455 56.307 10.351 1.00 7.50 264 GLU A CA 1
ATOM 1918 C C . GLU A 1 241 ? 2.253 57.804 10.231 1.00 8.26 264 GLU A C 1
ATOM 1919 O O . GLU A 1 241 ? 3.185 58.607 10.430 1.00 9.31 264 GLU A O 1
ATOM 1925 N N . ASN A 1 242 ? 1.035 58.183 9.855 1.00 6.65 265 ASN A N 1
ATOM 1926 C CA . ASN A 1 242 ? 0.696 59.586 9.692 1.00 6.50 265 ASN A CA 1
ATOM 1927 C C . ASN A 1 242 ? 0.441 60.257 11.040 1.00 9.71 265 ASN A C 1
ATOM 1928 O O . ASN A 1 242 ? -0.708 60.277 11.507 1.00 10.49 265 ASN A O 1
ATOM 1933 N N . HIS A 1 243 ? 1.478 60.809 11.647 1.00 5.97 266 HIS A N 1
ATOM 1934 C CA . HIS A 1 243 ? 1.289 61.614 12.844 1.00 6.11 266 HIS A CA 1
ATOM 1935 C C . HIS A 1 243 ? 2.246 62.782 12.800 1.00 7.96 266 HIS A C 1
ATOM 1936 O O . HIS A 1 243 ? 3.437 62.630 12.514 1.00 8.28 266 HIS A O 1
ATOM 1943 N N . LEU A 1 244 ? 1.674 63.950 13.049 1.00 5.89 267 LEU A N 1
ATOM 1944 C CA . LEU A 1 244 ? 2.416 65.202 13.245 1.00 6.69 267 LEU A CA 1
ATOM 1945 C C . LEU A 1 244 ? 2.680 65.239 14.767 1.00 8.41 267 LEU A C 1
ATOM 1946 O O . LEU A 1 244 ? 1.721 65.260 15.575 1.00 8.33 267 LEU A O 1
ATOM 1951 N N . VAL A 1 245 ? 3.977 65.139 15.166 1.00 6.73 268 VAL A N 1
ATOM 1952 C CA . VAL A 1 245 ? 4.343 65.053 16.575 1.00 6.29 268 VAL A CA 1
ATOM 1953 C C . VAL A 1 245 ? 4.757 66.431 17.079 1.00 10.84 268 VAL A C 1
ATOM 1954 O O . VAL A 1 245 ? 5.654 67.036 16.503 1.00 10.59 268 VAL A O 1
ATOM 1958 N N . ILE A 1 246 ? 4.055 66.947 18.090 1.00 7.42 269 ILE A N 1
ATOM 1959 C CA . ILE A 1 246 ? 4.389 68.250 18.670 1.00 8.15 269 ILE A CA 1
ATOM 1960 C C . ILE A 1 246 ? 4.556 68.056 20.148 1.00 11.28 269 ILE A C 1
ATOM 1961 O O . ILE A 1 246 ? 3.599 67.696 20.843 1.00 9.77 269 ILE A O 1
ATOM 1966 N N . ALA A 1 247 ? 5.773 68.269 20.636 1.00 9.05 270 ALA A N 1
ATOM 1967 C CA . ALA A 1 247 ? 6.030 68.127 22.075 1.00 8.75 270 ALA A CA 1
ATOM 1968 C C . ALA A 1 247 ? 6.354 69.460 22.683 1.00 10.65 270 ALA A C 1
ATOM 1969 O O . ALA A 1 247 ? 6.908 70.329 21.992 1.00 10.00 270 ALA A O 1
ATOM 1984 N N . ASP A 1 249 ? 7.655 71.396 26.632 1.00 9.32 272 ASP A N 1
ATOM 1985 C CA . ASP A 1 249 ? 8.089 71.329 28.015 1.00 8.80 272 ASP A CA 1
ATOM 1986 C C . ASP A 1 249 ? 7.902 72.740 28.585 1.00 12.80 272 ASP A C 1
ATOM 1987 O O . ASP A 1 249 ? 7.277 73.587 27.936 1.00 12.06 272 ASP A O 1
ATOM 1992 N N . GLU A 1 250 ? 8.445 73.017 29.784 1.00 11.23 273 GLU A N 1
ATOM 1993 C CA . GLU A 1 250 ? 8.266 74.327 30.417 1.00 12.30 273 GLU A CA 1
ATOM 1994 C C . GLU A 1 250 ? 8.883 75.484 29.601 1.00 16.39 273 GLU A C 1
ATOM 1995 O O . GLU A 1 250 ? 8.537 76.649 29.848 1.00 16.93 273 GLU A O 1
ATOM 2001 N N . LYS A 1 251 ? 9.780 75.168 28.660 1.00 14.18 274 LYS A N 1
ATOM 2002 C CA . LYS A 1 251 ? 10.435 76.176 27.806 1.00 15.79 274 LYS A CA 1
ATOM 2003 C C . LYS A 1 251 ? 9.647 76.431 26.509 1.00 21.18 274 LYS A C 1
ATOM 2004 O O . LYS A 1 251 ? 9.991 77.352 25.759 1.00 23.01 274 LYS A O 1
ATOM 2010 N N . GLY A 1 252 ? 8.576 75.663 26.275 1.00 14.24 275 GLY A N 1
ATOM 2011 C CA . GLY A 1 252 ? 7.762 75.796 25.070 1.00 12.76 275 GLY A CA 1
ATOM 2012 C C . GLY A 1 252 ? 7.909 74.568 24.188 1.00 13.70 275 GLY A C 1
ATOM 2013 O O . GLY A 1 252 ? 8.317 73.502 24.676 1.00 11.99 275 GLY A O 1
ATOM 2014 N N . ILE A 1 253 ? 7.596 74.687 22.881 1.00 11.38 276 ILE A N 1
ATOM 2015 C CA A ILE A 1 253 ? 7.719 73.580 21.942 0.60 11.31 276 ILE A CA 1
ATOM 2016 C CA B ILE A 1 253 ? 7.712 73.547 21.976 0.40 9.61 276 ILE A CA 1
ATOM 2017 C C . ILE A 1 253 ? 9.164 73.079 21.962 1.00 13.37 276 ILE A C 1
ATOM 2018 O O . ILE A 1 253 ? 10.087 73.888 21.874 1.00 13.98 276 ILE A O 1
ATOM 2027 N N . SER A 1 254 ? 9.357 71.771 22.075 1.00 9.57 277 SER A N 1
ATOM 2028 C CA . SER A 1 254 ? 10.694 71.197 22.137 1.00 9.30 277 SER A CA 1
ATOM 2029 C C . SER A 1 254 ? 10.970 70.178 21.032 1.00 11.68 277 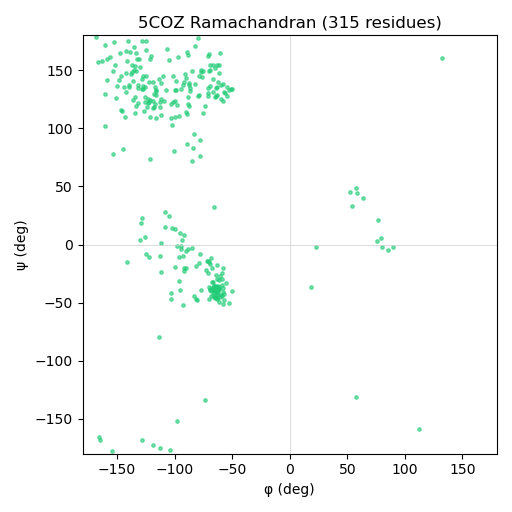SER A C 1
ATOM 2030 O O . SER A 1 254 ? 12.110 69.761 20.872 1.00 11.09 277 SER A O 1
ATOM 2033 N N . PHE A 1 255 ? 9.941 69.749 20.288 1.00 10.09 278 PHE A N 1
ATOM 2034 C CA . PHE A 1 255 ? 10.086 68.719 19.267 1.00 9.70 278 PHE A CA 1
ATOM 2035 C C . PHE A 1 255 ? 8.922 68.820 18.317 1.00 10.96 278 PHE A C 1
ATOM 2036 O O . PHE A 1 255 ? 7.777 68.900 18.764 1.00 11.24 278 PHE A O 1
ATOM 2044 N N . LEU A 1 256 ? 9.202 68.863 17.000 1.00 8.22 279 LEU A N 1
ATOM 2045 C CA . LEU A 1 256 ? 8.168 69.013 16.009 1.00 9.37 279 LEU A CA 1
ATOM 2046 C C . LEU A 1 256 ? 8.571 68.162 14.830 1.00 9.98 279 LEU A C 1
ATOM 2047 O O . LEU A 1 256 ? 9.584 68.453 14.186 1.00 9.16 279 LEU A O 1
ATOM 2052 N N . ASP A 1 257 ? 7.840 67.067 14.607 1.00 8.41 280 ASP A N 1
ATOM 2053 C CA . ASP A 1 257 ? 8.173 66.135 13.534 1.00 8.04 280 ASP A CA 1
ATOM 2054 C C . ASP A 1 257 ? 7.009 66.065 12.557 1.00 9.42 280 ASP A C 1
ATOM 2055 O O . ASP A 1 257 ? 5.885 65.682 12.926 1.00 8.97 280 ASP A O 1
ATOM 2060 N N . ILE A 1 258 ? 7.278 66.474 11.312 1.00 7.70 281 ILE A N 1
ATOM 2061 C CA . ILE A 1 258 ? 6.266 66.512 10.271 1.00 6.56 281 ILE A CA 1
ATOM 2062 C C . ILE A 1 258 ? 6.418 65.291 9.401 1.00 7.85 281 ILE A C 1
ATOM 2063 O O . ILE A 1 258 ? 7.498 65.054 8.873 1.00 8.19 281 ILE A O 1
ATOM 2068 N N . PRO A 1 259 ? 5.344 64.500 9.277 1.00 7.47 282 PRO A N 1
ATOM 2069 C CA . PRO A 1 259 ? 5.391 63.308 8.427 1.00 7.47 282 PRO A CA 1
ATOM 2070 C C . PRO A 1 259 ? 5.208 63.668 6.956 1.00 9.67 282 PRO A C 1
ATOM 2071 O O . PRO A 1 259 ? 4.900 64.835 6.639 1.00 8.61 282 PRO A O 1
ATOM 2075 N N . PRO A 1 260 ? 5.266 62.695 6.039 1.00 8.43 283 PRO A N 1
ATOM 2076 C CA . PRO A 1 260 ? 4.964 63.008 4.630 1.00 8.46 283 PRO A CA 1
ATOM 2077 C C . PRO A 1 260 ? 3.579 63.581 4.466 1.00 9.39 283 PRO A C 1
ATOM 2078 O O . PRO A 1 260 ? 2.606 63.119 5.095 1.00 10.54 283 PRO A O 1
ATOM 2082 N N . LEU A 1 261 ? 3.477 64.622 3.599 1.00 7.74 284 LEU A N 1
ATOM 2083 C CA . LEU A 1 261 ? 2.220 65.298 3.332 1.00 7.44 284 LEU A CA 1
ATOM 2084 C C . LEU A 1 261 ? 1.911 65.196 1.871 1.00 10.38 284 LEU A C 1
ATOM 2085 O O . LEU A 1 261 ? 2.793 64.887 1.062 1.00 9.05 284 LEU A O 1
ATOM 2090 N N . TYR A 1 262 ? 0.622 65.377 1.542 1.00 9.06 285 TYR A N 1
ATOM 2091 C CA . TYR A 1 262 ? 0.106 65.139 0.203 1.00 8.32 285 TYR A CA 1
ATOM 2092 C C . TYR A 1 262 ? -0.835 66.228 -0.216 1.00 11.55 285 TYR A C 1
ATOM 2093 O O . TYR A 1 262 ? -1.510 66.828 0.627 1.00 13.72 285 TYR A O 1
ATOM 2102 N N . ASP A 1 263 ? -0.868 66.511 -1.524 1.00 7.96 286 ASP A N 1
ATOM 2103 C CA . ASP A 1 263 ? -1.742 67.533 -2.103 1.00 8.22 286 ASP A CA 1
ATOM 2104 C C . ASP A 1 263 ? -2.785 66.840 -2.985 1.00 9.51 286 ASP A C 1
ATOM 2105 O O . ASP A 1 263 ? -2.434 66.132 -3.921 1.00 8.65 286 ASP A O 1
ATOM 2110 N N . TRP A 1 264 ? -4.067 67.057 -2.683 1.00 8.07 287 TRP A N 1
ATOM 2111 C CA . TRP A 1 264 ? -5.159 66.457 -3.467 1.00 8.13 287 TRP A CA 1
ATOM 2112 C C . TRP A 1 264 ? -5.148 66.980 -4.909 1.00 8.75 287 TRP A C 1
ATOM 2113 O O . TRP A 1 264 ? -5.228 68.203 -5.138 1.00 8.58 287 TRP A O 1
ATOM 2124 N N . VAL A 1 265 ? -5.154 66.065 -5.890 1.00 6.79 288 VAL A N 1
ATOM 2125 C CA . VAL A 1 265 ? -5.150 66.496 -7.281 1.00 7.63 288 VAL A CA 1
ATOM 2126 C C . VAL A 1 265 ? -6.554 66.357 -7.890 1.00 10.04 288 VAL A C 1
ATOM 2127 O O . VAL A 1 265 ? -7.040 67.282 -8.569 1.00 10.34 288 VAL A O 1
ATOM 2131 N N . GLU A 1 266 ? -7.204 65.199 -7.664 1.00 9.04 289 GLU A N 1
ATOM 2132 C CA . GLU A 1 266 ? -8.523 64.962 -8.261 1.00 9.78 289 GLU A CA 1
ATOM 2133 C C . GLU A 1 266 ? -9.256 63.820 -7.588 1.00 10.91 289 GLU A C 1
ATOM 2134 O O . GLU A 1 266 ? -8.638 62.918 -7.009 1.00 9.38 289 GLU A O 1
ATOM 2140 N N . THR A 1 267 ? -10.588 63.841 -7.738 1.00 8.70 290 THR A N 1
ATOM 2141 C CA . THR A 1 267 ? -11.468 62.771 -7.296 1.00 8.16 290 THR A CA 1
ATOM 2142 C C . THR A 1 267 ? -11.532 61.754 -8.413 1.00 11.36 290 THR A C 1
ATOM 2143 O O . THR A 1 267 ? -11.752 62.137 -9.576 1.00 12.78 290 THR A O 1
ATOM 2147 N N . THR A 1 268 ? -11.418 60.470 -8.074 1.00 9.65 291 THR A N 1
ATOM 2148 C CA . THR A 1 268 ? -11.499 59.408 -9.104 1.00 11.10 291 THR A CA 1
ATOM 2149 C C . THR A 1 268 ? -12.863 58.734 -9.050 1.00 18.96 291 THR A C 1
ATOM 2150 O O . THR A 1 268 ? -13.432 58.411 -10.091 1.00 21.63 291 THR A O 1
ATOM 2154 N N . GLU A 1 269 ? -13.361 58.479 -7.850 1.00 16.99 292 GLU A N 1
ATOM 2155 C CA . GLU A 1 269 ? -14.670 57.872 -7.624 1.00 18.05 292 GLU A CA 1
ATOM 2156 C C . GLU A 1 269 ? -15.176 58.255 -6.246 1.00 17.13 292 GLU A C 1
ATOM 2157 O O . GLU A 1 269 ? -14.424 58.74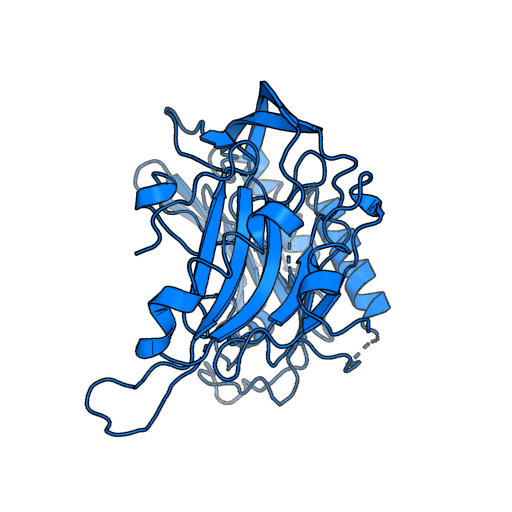8 -5.411 1.00 14.55 292 GLU A O 1
ATOM 2163 N N . THR A 1 270 ? -16.465 58.119 -6.048 1.00 13.48 293 THR A N 1
ATOM 2164 C CA . THR A 1 270 ? -17.098 58.391 -4.768 1.00 12.20 293 THR A CA 1
ATOM 2165 C C . THR A 1 270 ? -18.056 57.255 -4.535 1.00 15.44 293 THR A C 1
ATOM 2166 O O . THR A 1 270 ? -18.732 56.797 -5.457 1.00 16.03 293 THR A O 1
ATOM 2170 N N . GLY A 1 271 ? -18.134 56.821 -3.305 1.00 11.09 294 GLY A N 1
ATOM 2171 C CA . GLY A 1 271 ? -19.065 55.760 -2.983 1.00 11.60 294 GLY A CA 1
ATOM 2172 C C . GLY A 1 271 ? -19.339 55.739 -1.512 1.00 12.25 294 GLY A C 1
ATOM 2173 O O . GLY A 1 271 ? -18.645 56.388 -0.720 1.00 10.21 294 GLY A O 1
ATOM 2174 N N . GLU A 1 272 ? -20.310 54.926 -1.137 1.00 11.07 295 GLU A N 1
ATOM 2175 C CA . GLU A 1 272 ? -20.672 54.740 0.248 1.00 10.46 295 GLU A CA 1
ATOM 2176 C C . GLU A 1 272 ? -19.795 53.667 0.842 1.00 11.40 295 GLU A C 1
ATOM 2177 O O . GLU A 1 272 ? -19.612 52.606 0.239 1.00 11.05 295 GLU A O 1
ATOM 2183 N N . ILE A 1 273 ? -19.237 53.942 2.014 1.00 8.74 296 ILE A N 1
ATOM 2184 C CA . ILE A 1 273 ? -18.443 52.940 2.714 1.00 7.72 296 ILE A CA 1
ATOM 2185 C C . ILE A 1 273 ? -19.338 52.090 3.593 1.00 8.84 296 ILE A C 1
ATOM 2186 O O . ILE A 1 273 ? -20.473 52.467 3.893 1.00 9.31 296 ILE A O 1
ATOM 2191 N N . LEU A 1 274 ? -18.820 50.951 4.009 1.00 7.64 297 LEU A N 1
ATOM 2192 C CA . LEU A 1 274 ? -19.504 50.068 4.933 1.00 6.95 297 LEU A CA 1
ATOM 2193 C C . LEU A 1 274 ? -19.568 50.672 6.310 1.00 9.07 297 LEU A C 1
ATOM 2194 O O . LEU A 1 274 ? -18.629 51.358 6.735 1.00 8.99 297 LEU A O 1
ATOM 2199 N N . HIS A 1 275 ? -20.624 50.344 7.060 1.00 7.67 298 HIS A N 1
ATOM 2200 C CA . HIS A 1 275 ? -20.677 50.702 8.472 1.00 7.97 298 HIS A CA 1
ATOM 2201 C C . HIS A 1 275 ? -19.639 49.854 9.188 1.00 8.65 298 HIS A C 1
ATOM 2202 O O . HIS A 1 275 ? -19.351 48.729 8.755 1.00 8.22 298 HIS A O 1
ATOM 2209 N N . PRO A 1 276 ? -19.120 50.312 10.328 1.00 7.34 299 PRO A N 1
ATOM 2210 C CA . PRO A 1 276 ? -18.059 49.527 10.985 1.00 8.05 299 PRO A CA 1
ATOM 2211 C C . PRO A 1 276 ? -18.576 48.224 11.599 1.00 10.00 299 PRO A C 1
ATOM 2212 O O . PRO A 1 276 ? -17.768 47.330 11.886 1.00 10.20 299 PRO A O 1
ATOM 2216 N N . SER A 1 277 ? -19.912 48.066 11.747 1.00 7.80 300 SER A N 1
ATOM 2217 C CA . SER A 1 277 ? -20.465 46.787 12.204 1.00 7.78 300 SER A CA 1
ATOM 2218 C C . SER A 1 277 ? -20.030 45.651 11.272 1.00 10.90 300 SER A C 1
ATOM 2219 O O . SER A 1 277 ? -19.694 44.561 11.744 1.00 11.35 300 SER A O 1
ATOM 2222 N N . SER A 1 278 ? -20.073 45.910 9.950 1.00 9.05 301 SER A N 1
ATOM 2223 C CA . SER A 1 278 ? -19.733 44.923 8.919 1.00 8.93 301 SER A CA 1
ATOM 2224 C C . SER A 1 278 ? -18.268 44.533 9.036 1.00 12.06 301 SER A C 1
ATOM 2225 O O . SER A 1 278 ? -17.935 43.360 8.953 1.00 12.26 301 SER A O 1
ATOM 2228 N N . ILE A 1 279 ? -17.409 45.511 9.320 1.00 9.01 302 ILE A N 1
ATOM 2229 C CA . ILE A 1 279 ? -15.978 45.280 9.491 1.00 7.79 302 ILE A CA 1
ATOM 2230 C C . ILE A 1 279 ? -15.712 44.508 10.770 1.00 11.36 302 ILE A C 1
ATOM 2231 O O . ILE A 1 279 ? -14.950 43.528 10.729 1.00 10.78 302 ILE A O 1
ATOM 2236 N N . LEU A 1 280 ? -16.330 44.922 11.906 1.00 7.45 303 LEU A N 1
ATOM 2237 C CA . LEU A 1 280 ? -16.049 44.223 13.142 1.00 8.02 303 LEU A CA 1
ATOM 2238 C C . LEU A 1 280 ? -16.496 42.758 13.078 1.00 11.42 303 LEU A C 1
ATOM 2239 O O . LEU A 1 280 ? -15.738 41.898 13.523 1.00 10.61 303 LEU A O 1
ATOM 2244 N N . SER A 1 281 ? -17.697 42.463 12.541 1.00 9.55 304 SER A N 1
ATOM 2245 C CA A SER A 1 281 ? -18.124 41.069 12.496 0.60 9.47 304 SER A CA 1
ATOM 2246 C CA B SER A 1 281 ? -18.159 41.077 12.445 0.40 9.41 304 SER A CA 1
ATOM 2247 C C . SER A 1 281 ? -17.179 40.228 11.606 1.00 11.03 304 SER A C 1
ATOM 2248 O O . SER A 1 281 ? -16.836 39.102 11.978 1.00 10.99 304 SER A O 1
ATOM 2253 N N . LYS A 1 282 ? -16.716 40.778 10.484 1.00 8.70 305 LYS A N 1
ATOM 2254 C CA . LYS A 1 282 ? -15.812 40.066 9.595 1.00 8.66 305 LYS A CA 1
ATOM 2255 C C . LYS A 1 282 ? -14.440 39.876 10.285 1.00 9.94 305 LYS A C 1
ATOM 2256 O O . LYS A 1 282 ? -13.835 38.798 10.202 1.00 9.30 305 LYS A O 1
ATOM 2262 N N . GLU A 1 283 ? -13.978 40.907 10.997 1.00 8.62 306 GLU A N 1
ATOM 2263 C CA . GLU A 1 283 ? -12.682 40.830 11.678 1.00 8.17 306 GLU A CA 1
ATOM 2264 C C . GLU A 1 283 ? -12.740 39.836 12.852 1.00 10.26 306 GLU A C 1
ATOM 2265 O O . GLU A 1 283 ? -11.800 39.061 13.029 1.00 8.90 306 GLU A O 1
ATOM 2271 N N . VAL A 1 284 ? -13.857 39.797 13.591 1.00 7.68 307 VAL A N 1
ATOM 2272 C CA . VAL A 1 284 ? -13.997 38.803 14.661 1.00 7.42 307 VAL A CA 1
ATOM 2273 C C . VAL A 1 284 ? -13.979 37.393 14.054 1.00 10.83 307 VAL A C 1
ATOM 2274 O O . VAL A 1 284 ? -13.363 36.495 14.636 1.00 10.50 307 VAL A O 1
ATOM 2278 N N . ASP A 1 285 ? -14.649 37.181 12.896 1.00 9.61 308 ASP A N 1
ATOM 2279 C CA . ASP A 1 285 ? -14.649 35.857 12.285 1.00 10.27 308 ASP A CA 1
ATOM 2280 C C . ASP A 1 285 ? -13.208 35.448 11.931 1.00 13.30 308 ASP A C 1
ATOM 2281 O O . ASP A 1 285 ? -12.843 34.287 12.130 1.00 14.31 308 ASP A O 1
ATOM 2286 N N . LYS A 1 286 ? -12.385 36.411 11.465 1.00 10.43 309 LYS A N 1
ATOM 2287 C CA A LYS A 1 286 ? -10.983 36.142 11.130 0.60 10.25 309 LYS A CA 1
ATOM 2288 C CA B LYS A 1 286 ? -11.000 36.116 11.123 0.40 10.29 309 LYS A CA 1
ATOM 2289 C C . LYS A 1 286 ? -10.179 35.823 12.389 1.00 13.55 309 LYS A C 1
ATOM 2290 O O . LYS A 1 286 ? -9.460 34.830 12.440 1.00 14.48 309 LYS A O 1
ATOM 2301 N N . LEU A 1 287 ? -10.280 36.694 13.396 1.00 9.89 310 LEU A N 1
ATOM 2302 C CA . LEU A 1 287 ? -9.503 36.571 14.629 1.00 10.77 310 LEU A CA 1
ATOM 2303 C C . LEU A 1 287 ? -9.811 35.294 15.373 1.00 14.00 310 LEU A C 1
ATOM 2304 O O . LEU A 1 287 ? -8.909 34.738 15.981 1.00 13.71 310 LEU A O 1
ATOM 2309 N N . LYS A 1 288 ? -11.050 34.776 15.272 1.00 11.88 311 LYS A N 1
ATOM 2310 C CA . LYS A 1 288 ? -11.393 33.499 15.921 1.00 12.54 311 LYS A CA 1
ATOM 2311 C C . LYS A 1 288 ? -10.539 32.365 15.403 1.00 18.02 311 LYS A C 1
ATOM 2312 O O . LYS A 1 288 ? -10.316 31.409 16.150 1.00 19.25 311 LYS A O 1
ATOM 2318 N N . LYS A 1 289 ? -10.049 32.470 14.156 1.00 16.60 312 LYS A N 1
ATOM 2319 C CA . LYS A 1 289 ? -9.220 31.439 13.505 1.00 17.99 312 LYS A CA 1
ATOM 2320 C C . LYS A 1 289 ? -7.769 31.480 13.968 1.00 24.47 312 LYS A C 1
ATOM 2321 O O . LYS A 1 289 ? -7.012 30.542 13.663 1.00 25.07 312 LYS A O 1
ATOM 2327 N N . TYR A 1 290 ? -7.357 32.582 14.614 1.00 19.18 313 TYR A N 1
ATOM 2328 C CA . TYR A 1 290 ? -5.959 32.771 15.020 1.00 18.65 313 TYR A CA 1
ATOM 2329 C C . TYR A 1 290 ? -5.798 32.653 16.517 1.00 20.46 313 TYR A C 1
ATOM 2330 O O . TYR A 1 290 ? -4.739 32.958 17.058 1.00 16.60 313 TYR A O 1
ATOM 2339 N N . VAL A 1 291 ? -6.825 32.098 17.147 1.00 20.46 314 VAL A N 1
ATOM 2340 C CA . VAL A 1 291 ? -6.954 31.795 18.564 1.00 21.15 314 VAL A CA 1
ATOM 2341 C C . VAL A 1 291 ? -5.724 31.012 19.099 1.00 20.70 314 VAL A C 1
ATOM 2342 O O . VAL A 1 291 ? -5.249 31.306 20.202 1.00 17.19 314 VAL A O 1
ATOM 2346 N N . THR A 1 292 ? -5.195 30.047 18.320 1.00 19.71 315 THR A N 1
ATOM 2347 C CA . THR A 1 292 ? -4.088 29.190 18.765 1.00 20.64 315 THR A CA 1
ATOM 2348 C C . THR A 1 292 ? -2.780 29.948 18.898 1.00 22.48 315 THR A C 1
ATOM 2349 O O . THR A 1 292 ? -1.871 29.450 19.549 1.00 23.41 315 THR A O 1
ATOM 2353 N N . SER A 1 293 ? -2.682 31.137 18.297 1.00 16.45 316 SER A N 1
ATOM 2354 C CA . SER A 1 293 ? -1.491 31.973 18.334 1.00 16.34 316 SER A CA 1
ATOM 2355 C C . SER A 1 293 ? -1.515 32.900 19.564 1.00 16.13 316 SER A C 1
ATOM 2356 O O . SER A 1 293 ? -0.548 33.627 19.785 1.00 15.51 316 SER A O 1
ATOM 2359 N N . GLY A 1 294 ? -2.607 32.865 20.328 1.00 11.56 317 GLY A N 1
ATOM 2360 C CA . GLY A 1 294 ? -2.723 33.649 21.558 1.00 11.17 317 GLY A CA 1
ATOM 2361 C C . GLY A 1 294 ? -4.004 34.442 21.722 1.00 12.08 317 GLY A C 1
ATOM 2362 O O . GLY A 1 294 ? -4.684 34.784 20.746 1.00 10.77 317 GLY A O 1
ATOM 2363 N N . ASP A 1 295 ? -4.295 34.815 22.981 1.00 9.16 318 ASP A N 1
ATOM 2364 C CA . ASP A 1 295 ? -5.485 35.610 23.299 1.00 8.77 318 ASP A CA 1
ATOM 2365 C C . ASP A 1 295 ? -5.440 36.952 22.602 1.00 11.31 318 ASP A C 1
ATOM 2366 O O . ASP A 1 295 ? -4.354 37.504 22.420 1.00 9.49 318 ASP A O 1
ATOM 2371 N N . ILE A 1 296 ? -6.608 37.482 22.232 1.00 8.20 319 ILE A N 1
ATOM 2372 C CA . ILE A 1 296 ? -6.677 38.714 21.464 1.00 7.74 319 ILE A CA 1
ATOM 2373 C C . ILE A 1 296 ? -7.544 39.760 22.136 1.00 10.02 319 ILE A C 1
ATOM 237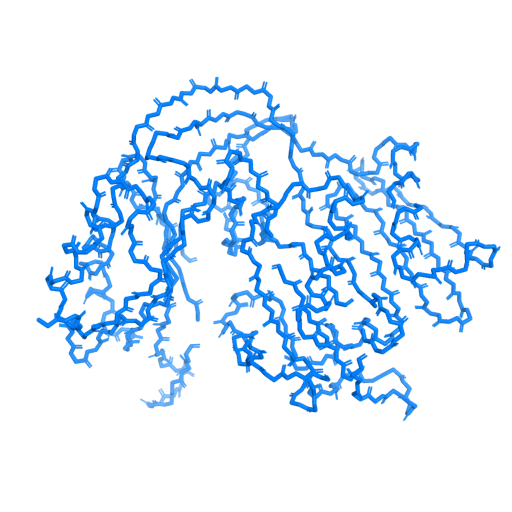4 O O . ILE A 1 296 ? -8.575 39.422 22.714 1.00 9.13 319 ILE A O 1
ATOM 2379 N N . GLU A 1 297 ? -7.152 41.043 21.995 1.00 7.51 320 GLU A N 1
ATOM 2380 C CA . GLU A 1 297 ? -7.943 42.177 22.443 1.00 7.66 320 GLU A CA 1
ATOM 2381 C C . GLU A 1 297 ? -7.955 43.211 21.328 1.00 8.28 320 GLU A C 1
ATOM 2382 O O . GLU A 1 297 ? -6.896 43.730 20.966 1.00 8.28 320 GLU A O 1
ATOM 2388 N N . VAL A 1 298 ? -9.142 43.533 20.803 1.00 7.35 321 VAL A N 1
ATOM 2389 C CA . VAL A 1 298 ? -9.304 44.566 19.764 1.00 6.91 321 VAL A CA 1
ATOM 2390 C C . VAL A 1 298 ? -9.282 45.923 20.466 1.00 10.85 321 VAL A C 1
ATOM 2391 O O . VAL A 1 298 ? -10.033 46.117 21.427 1.00 9.84 321 VAL A O 1
ATOM 2395 N N . SER A 1 299 ? -8.421 46.857 20.004 1.00 7.86 322 SER A N 1
ATOM 2396 C CA . SER A 1 299 ? -8.231 48.130 20.690 1.00 6.67 322 SER A CA 1
ATOM 2397 C C . SER A 1 299 ? -8.739 49.363 19.929 1.00 7.85 322 SER A C 1
ATOM 2398 O O . SER A 1 299 ? -8.950 50.406 20.555 1.00 7.80 322 SER A O 1
ATOM 2401 N N . GLU A 1 300 ? -8.843 49.293 18.587 1.00 7.12 323 GLU A N 1
ATOM 2402 C CA . GLU A 1 300 ? -9.296 50.464 17.851 1.00 6.86 323 GLU A CA 1
ATOM 2403 C C . GLU A 1 300 ? -9.840 50.061 16.485 1.00 7.65 323 GLU A C 1
ATOM 2404 O O . GLU A 1 300 ? -9.274 49.180 15.822 1.00 7.30 323 GLU A O 1
ATOM 2410 N N . ILE A 1 301 ? -10.925 50.736 16.058 1.00 6.45 324 ILE A N 1
ATOM 2411 C CA . ILE A 1 301 ? -11.447 50.608 14.706 1.00 5.78 324 ILE A CA 1
ATOM 2412 C C . ILE A 1 301 ? -11.437 52.033 14.162 1.00 7.84 324 ILE A C 1
ATOM 2413 O O . ILE A 1 301 ? -12.020 52.929 14.790 1.00 7.51 324 ILE A O 1
ATOM 2418 N N . SER A 1 302 ? -10.790 52.252 13.020 1.00 6.18 325 SER A N 1
ATOM 2419 C CA . SER A 1 302 ? -10.540 53.601 12.534 1.00 5.36 325 SER A CA 1
ATOM 2420 C C . SER A 1 302 ? -10.740 53.718 11.045 1.00 6.22 325 SER A C 1
ATOM 2421 O O . SER A 1 302 ? -10.245 52.886 10.287 1.00 6.48 325 SER A O 1
ATOM 2424 N N . LEU A 1 303 ? -11.420 54.788 10.612 1.00 5.19 326 LEU A N 1
ATOM 2425 C CA . LEU A 1 303 ? -11.611 55.129 9.204 1.00 5.06 326 LEU A CA 1
ATOM 2426 C C . LEU A 1 303 ? -10.433 55.992 8.782 1.00 5.99 326 LEU A C 1
ATOM 2427 O O . LEU A 1 303 ? -10.212 57.046 9.392 1.00 6.91 326 LEU A O 1
ATOM 2432 N N . GLU A 1 304 ? -9.675 55.542 7.783 1.00 5.26 327 GLU A N 1
ATOM 2433 C CA . GLU A 1 304 ? -8.472 56.267 7.387 1.00 4.67 327 GLU A CA 1
ATOM 2434 C C . GLU A 1 304 ? -8.350 56.310 5.885 1.00 5.46 327 GLU A C 1
ATOM 2435 O O . GLU A 1 304 ? -9.006 55.551 5.183 1.00 5.61 327 GLU A O 1
ATOM 2441 N N . TYR A 1 305 ? -7.472 57.191 5.381 1.00 5.53 328 TYR A N 1
ATOM 2442 C CA . TYR A 1 305 ? -7.172 57.236 3.960 1.00 5.37 328 TYR A CA 1
ATOM 2443 C C . TYR A 1 305 ? -5.823 56.589 3.725 1.00 7.50 328 TYR A C 1
ATOM 2444 O O . TYR A 1 305 ? -4.791 57.100 4.183 1.00 8.34 328 TYR A O 1
ATOM 2461 N N . LEU A 1 307 ? -2.734 55.501 1.230 1.00 7.26 330 LEU A N 1
ATOM 2462 C CA A LEU A 1 307 ? -2.095 55.876 -0.015 0.60 7.94 330 LEU A CA 1
ATOM 2463 C CA B LEU A 1 307 ? -2.033 55.916 0.024 0.40 7.29 330 LEU A CA 1
ATOM 2464 C C . LEU A 1 307 ? -1.452 54.692 -0.682 1.00 8.99 330 LEU A C 1
ATOM 2465 O O . LEU A 1 307 ? -0.785 53.876 -0.025 1.00 9.02 330 LEU A O 1
ATOM 2474 N N . PHE A 1 308 ? -1.656 54.603 -2.013 1.00 7.77 331 PHE A N 1
ATOM 2475 C CA . PHE A 1 308 ? -1.085 53.520 -2.803 1.00 8.08 331 PHE A CA 1
ATOM 2476 C C . PHE A 1 308 ? -0.244 54.141 -3.888 1.00 11.73 331 PHE A C 1
ATOM 2477 O O . PHE A 1 308 ? -0.769 54.922 -4.706 1.00 10.96 331 PHE A O 1
ATOM 2485 N N . ALA A 1 309 ? 1.051 53.806 -3.924 1.00 8.88 332 ALA A N 1
ATOM 2486 C CA . ALA A 1 309 ? 1.922 54.387 -4.953 1.00 9.17 332 ALA A CA 1
ATOM 2487 C C . ALA A 1 309 ? 1.371 54.144 -6.356 1.00 13.23 332 ALA A C 1
ATOM 2488 O O . ALA A 1 309 ? 0.859 53.062 -6.659 1.00 12.24 332 ALA A O 1
ATOM 2490 N N . ASP A 1 310 ? 1.404 55.194 -7.196 1.00 11.69 333 ASP A N 1
ATOM 2491 C CA . ASP A 1 310 ? 0.885 55.077 -8.545 1.00 12.96 333 ASP A CA 1
ATOM 2492 C C . ASP A 1 310 ? 2.048 55.210 -9.519 1.00 21.20 333 ASP A C 1
ATOM 2493 O O . ASP A 1 310 ? 2.543 54.194 -10.004 1.00 24.07 333 ASP A O 1
ATOM 2498 N N . LYS A 1 311 ? 2.499 56.444 -9.788 1.00 16.87 334 LYS A N 1
ATOM 2499 C CA . LYS A 1 311 ? 3.617 56.772 -10.687 1.00 17.30 334 LYS A CA 1
ATOM 2500 C C . LYS A 1 311 ? 4.000 58.206 -10.466 1.00 20.12 334 LYS A C 1
ATOM 2501 O O . LYS A 1 311 ? 3.161 58.990 -10.041 1.00 18.10 334 LYS A O 1
ATOM 2507 N N A ASN A 1 312 ? 5.214 58.630 -10.845 0.50 17.17 335 ASN A N 1
ATOM 2508 N N B ASN A 1 312 ? 5.313 58.473 -10.639 0.50 17.74 335 ASN A N 1
ATOM 2509 C CA A ASN A 1 312 ? 5.646 60.044 -10.826 0.50 16.48 335 ASN A CA 1
ATOM 2510 C CA B ASN A 1 312 ? 5.986 59.747 -10.439 0.50 18.07 335 ASN A CA 1
ATOM 2511 C C A ASN A 1 312 ? 5.205 60.865 -9.568 0.50 18.20 335 ASN A C 1
ATOM 2512 C C B ASN A 1 312 ? 5.818 60.109 -8.970 0.50 20.74 335 ASN A C 1
ATOM 2513 O O A ASN A 1 312 ? 4.658 61.964 -9.694 0.50 17.14 335 ASN A O 1
ATOM 2514 O O B ASN A 1 312 ? 6.148 59.293 -8.111 0.50 20.96 335 ASN A O 1
ATOM 2523 N N A GLU A 1 313 ? 5.483 60.329 -8.362 0.50 14.64 336 GLU A N 1
ATOM 2524 N N B GLU A 1 313 ? 5.257 61.277 -8.671 0.50 15.53 336 GLU A N 1
ATOM 2525 C CA A GLU A 1 313 ? 5.199 60.943 -7.040 0.50 14.04 336 GLU A CA 1
ATOM 2526 C CA B GLU A 1 313 ? 5.040 61.638 -7.279 0.50 14.11 336 GLU A CA 1
ATOM 2527 C C A GLU A 1 313 ? 3.683 61.180 -6.798 0.50 14.26 336 GLU A C 1
ATOM 2528 C C B GLU A 1 313 ? 3.546 61.508 -6.968 0.50 14.73 336 GLU A C 1
ATOM 2529 O O A GLU A 1 313 ? 3.315 61.905 -5.867 0.50 11.79 336 GLU A O 1
ATOM 2530 O O B GLU A 1 313 ? 3.057 62.241 -6.119 0.50 13.34 336 GLU A O 1
ATOM 2541 N N . THR A 1 314 ? 2.816 60.553 -7.625 1.00 11.64 337 THR A N 1
ATOM 2542 C CA A THR A 1 314 ? 1.352 60.529 -7.459 0.70 10.92 337 THR A CA 1
ATOM 2543 C CA B THR A 1 314 ? 1.362 60.468 -7.429 0.30 10.60 337 THR A CA 1
ATOM 2544 C C . THR A 1 314 ? 0.962 59.195 -6.742 1.00 13.31 337 THR A C 1
ATOM 2545 O O . THR A 1 314 ? 1.597 58.147 -6.928 1.00 13.02 337 THR A O 1
ATOM 2552 N N . TYR A 1 315 ? -0.092 59.269 -5.938 1.00 9.88 338 TYR A N 1
ATOM 2553 C CA . TYR A 1 315 ? -0.608 58.128 -5.202 1.00 8.51 338 TYR A CA 1
ATOM 2554 C C . TYR A 1 315 ? -2.091 58.074 -5.344 1.00 9.38 338 TYR A C 1
ATOM 2555 O O . TYR A 1 315 ? -2.720 59.129 -5.416 1.00 9.67 338 TYR A O 1
ATOM 2564 N N . ASP A 1 316 ? -2.681 56.880 -5.318 1.00 7.51 339 ASP A N 1
ATOM 2565 C CA . ASP A 1 316 ? -4.126 56.748 -5.205 1.00 7.70 339 ASP A CA 1
ATOM 2566 C C . ASP A 1 316 ? -4.447 56.874 -3.725 1.00 9.97 339 ASP A C 1
ATOM 2567 O O . ASP A 1 316 ? -3.707 56.311 -2.897 1.00 12.19 339 ASP A O 1
ATOM 2572 N N . ILE A 1 317 ? -5.503 57.588 -3.380 1.00 7.16 340 ILE A N 1
ATOM 2573 C CA . ILE A 1 317 ? -5.928 57.750 -1.986 1.00 6.95 340 ILE A CA 1
ATOM 2574 C C . ILE A 1 317 ? -7.309 57.120 -1.863 1.00 9.11 340 ILE A C 1
ATOM 2575 O O . ILE A 1 317 ? -8.214 57.490 -2.624 1.00 8.83 340 ILE A O 1
ATOM 2580 N N . LYS A 1 318 ? -7.445 56.100 -0.978 1.00 6.79 341 LYS A N 1
ATOM 2581 C CA . LYS A 1 318 ? -8.715 55.377 -0.895 1.00 7.17 341 LYS A CA 1
ATOM 2582 C C . LYS A 1 318 ? -9.038 55.135 0.552 1.00 7.74 341 LYS A C 1
ATOM 2583 O O . LYS A 1 318 ? -8.113 54.904 1.351 1.00 7.46 341 LYS A O 1
ATOM 2589 N N . PRO A 1 319 ? -10.323 55.142 0.933 1.00 5.43 342 PRO A N 1
ATOM 2590 C CA . PRO A 1 319 ? -10.641 54.919 2.347 1.00 5.23 342 PRO A CA 1
ATOM 2591 C C . PRO A 1 319 ? -10.520 53.459 2.729 1.00 8.19 342 PRO A C 1
ATOM 2592 O O . PRO A 1 319 ? -10.878 52.548 1.949 1.00 7.21 342 PRO A O 1
ATOM 2596 N N . VAL A 1 320 ? -10.058 53.252 3.953 1.00 6.18 343 VAL A N 1
ATOM 2597 C CA . VAL A 1 320 ? -9.928 51.930 4.546 1.00 4.52 343 VAL A CA 1
ATOM 2598 C C . VAL A 1 320 ? -10.483 51.967 5.963 1.00 6.69 343 VAL A C 1
ATOM 2599 O O . VAL A 1 320 ? -10.462 53.014 6.626 1.00 6.33 343 VAL A O 1
ATOM 2603 N N . TRP A 1 321 ? -10.945 50.805 6.440 1.00 5.88 344 TRP A N 1
ATOM 2604 C CA . TRP A 1 321 ? -11.217 50.579 7.852 1.00 5.57 344 TRP A CA 1
ATOM 2605 C C . TRP A 1 321 ? -10.049 49.790 8.419 1.00 7.01 344 TRP A C 1
ATOM 2606 O O . TRP A 1 321 ? -9.720 48.726 7.873 1.00 7.17 344 TRP A O 1
ATOM 2617 N N . VAL A 1 322 ? -9.388 50.331 9.452 1.00 6.11 345 VAL A N 1
ATOM 2618 C CA . VAL A 1 322 ? -8.250 49.668 10.080 1.00 5.31 345 VAL A CA 1
ATOM 2619 C C . VAL A 1 322 ? -8.704 49.151 11.425 1.00 7.39 345 VAL A C 1
ATOM 2620 O O . VAL A 1 322 ? -9.337 49.894 12.183 1.00 7.33 345 VAL A O 1
ATOM 2624 N N . VAL A 1 323 ? -8.377 47.892 11.743 1.00 5.49 346 VAL A N 1
ATOM 2625 C CA . VAL A 1 323 ? -8.635 47.325 13.058 1.00 5.63 346 VAL A CA 1
ATOM 2626 C C . VAL A 1 323 ? -7.292 47.077 13.715 1.00 7.27 346 VAL A C 1
ATOM 2627 O O . VAL A 1 323 ? -6.486 46.299 13.223 1.00 7.62 346 VAL A O 1
ATOM 2631 N N . TYR A 1 324 ? -7.063 47.749 14.852 1.00 6.07 347 TYR A N 1
ATOM 2632 C CA . TYR A 1 324 ? -5.843 47.581 15.627 1.00 5.37 347 TYR A CA 1
ATOM 2633 C C . TYR A 1 324 ? -6.170 46.653 16.767 1.00 7.51 347 TYR A C 1
ATOM 2634 O O . TYR A 1 324 ? -7.219 46.828 17.415 1.00 7.49 347 TYR A O 1
ATOM 2643 N N . TYR A 1 325 ? -5.302 45.639 16.994 1.00 5.59 348 TYR A N 1
ATOM 2644 C CA . TYR A 1 325 ? -5.564 44.705 18.067 1.00 5.27 348 TYR A CA 1
ATOM 2645 C C . TYR A 1 325 ? -4.276 44.214 18.670 1.00 7.52 348 TYR A C 1
ATOM 2646 O O . TYR A 1 325 ? -3.226 44.321 18.053 1.00 8.71 348 TYR A O 1
ATOM 2655 N N . TYR A 1 326 ? -4.373 43.611 19.857 1.00 6.11 349 TYR A N 1
ATOM 2656 C CA . TYR A 1 326 ? -3.238 42.983 20.513 1.00 5.70 349 TYR A CA 1
ATOM 2657 C C . TYR A 1 326 ? -3.398 41.482 20.513 1.00 8.29 349 TYR A C 1
ATOM 2658 O O . TYR A 1 326 ? -4.516 40.994 20.644 1.00 8.00 349 TYR A O 1
ATOM 2667 N N . GLN A 1 327 ? -2.292 40.755 20.386 1.00 7.33 350 GLN A N 1
ATOM 2668 C CA . GLN A 1 327 ? -2.324 39.317 20.578 1.00 7.49 350 GLN A CA 1
ATOM 2669 C C . GLN A 1 327 ? -1.237 38.949 21.565 1.00 10.32 350 GLN A C 1
ATOM 2670 O O . GLN A 1 327 ? -0.093 39.369 21.424 1.00 9.67 350 GLN A O 1
ATOM 2676 N N . ASN A 1 328 ? -1.603 38.112 22.524 1.00 7.64 351 ASN A N 1
ATOM 2677 C CA . ASN A 1 328 ? -0.711 37.684 23.601 1.00 7.98 351 ASN A CA 1
ATOM 2678 C C . ASN A 1 328 ? 0.025 36.431 23.138 1.00 10.92 351 ASN A C 1
ATOM 2679 O O . ASN A 1 328 ? -0.441 35.304 23.336 1.00 11.09 351 ASN A O 1
ATOM 2684 N N . GLN A 1 329 ? 1.143 36.650 22.438 1.00 10.00 352 GLN A N 1
ATOM 2685 C CA . GLN A 1 329 ? 1.848 35.567 21.762 1.00 10.67 352 GLN A CA 1
ATOM 2686 C C . GLN A 1 329 ? 2.919 34.904 22.607 1.00 14.35 352 GLN A C 1
ATOM 2687 O O . GLN A 1 329 ? 3.586 35.557 23.399 1.00 13.18 352 GLN A O 1
ATOM 2693 N N . LEU A 1 330 ? 3.101 33.597 22.409 1.00 13.91 353 LEU A N 1
ATOM 2694 C CA . LEU A 1 330 ? 4.130 32.852 23.107 1.00 15.89 353 LEU A CA 1
ATOM 2695 C C . LEU A 1 330 ? 5.523 33.269 22.565 1.00 21.44 353 LEU A C 1
ATOM 2696 O O . LEU A 1 330 ? 5.713 33.317 21.349 1.00 21.61 353 LEU A O 1
ATOM 2701 N N . VAL A 1 331 ? 6.464 33.604 23.458 1.00 18.37 354 VAL A N 1
ATOM 2702 C CA . VAL A 1 331 ? 7.834 34.000 23.084 1.00 18.52 354 VAL A CA 1
ATOM 2703 C C . VAL A 1 331 ? 8.570 32.749 22.575 1.00 24.92 354 VAL A C 1
ATOM 2704 O O . VAL A 1 331 ? 8.424 31.678 23.170 1.00 23.06 354 VAL A O 1
ATOM 2708 N N . THR A 1 332 ? 9.308 32.869 21.441 1.00 24.46 355 THR A N 1
ATOM 2709 C CA . THR A 1 332 ? 10.030 31.723 20.857 1.00 25.32 355 THR A CA 1
ATOM 2710 C C . THR A 1 332 ? 11.005 31.118 21.880 1.00 29.05 355 THR A C 1
ATOM 2711 O O . THR A 1 332 ? 11.732 31.851 22.557 1.00 29.22 355 THR A O 1
ATOM 2715 N N . GLY A 1 333 ? 10.958 29.798 22.020 1.00 27.33 356 GLY A N 1
ATOM 2716 C CA . GLY A 1 333 ? 11.809 29.084 22.963 1.00 28.04 356 GLY A CA 1
ATOM 2717 C C . GLY A 1 333 ? 11.275 29.006 24.383 1.00 30.54 356 GLY A C 1
ATOM 2718 O O . GLY A 1 333 ? 11.887 28.346 25.232 1.00 30.19 356 GLY A O 1
ATOM 2719 N N . GLU A 1 334 ? 10.124 29.673 24.658 1.00 24.36 357 GLU A N 1
ATOM 2720 C CA . GLU A 1 334 ? 9.515 29.685 25.990 1.00 23.14 357 GLU A CA 1
ATOM 2721 C C . GLU A 1 334 ? 8.350 28.712 26.063 1.00 26.03 357 GLU A C 1
ATOM 2722 O O . GLU A 1 334 ? 7.612 28.560 25.093 1.00 26.24 357 GLU A O 1
ATOM 2728 N N . ASN A 1 335 ? 8.163 28.076 27.224 1.00 22.08 358 ASN A N 1
ATOM 2729 C CA . ASN A 1 335 ? 7.057 27.145 27.411 1.00 21.79 358 ASN A CA 1
ATOM 2730 C C . ASN A 1 335 ? 5.730 27.889 27.624 1.00 21.48 358 ASN A C 1
ATOM 2731 O O . ASN A 1 335 ? 4.703 27.441 27.112 1.00 21.04 358 ASN A O 1
ATOM 2736 N N . SER A 1 336 ? 5.744 29.004 28.380 1.00 16.88 359 SER A N 1
ATOM 2737 C CA . SER A 1 336 ? 4.495 29.726 28.677 1.00 14.34 359 SER A CA 1
ATOM 2738 C C . SER A 1 336 ? 4.623 31.258 28.677 1.00 16.38 359 SER A C 1
ATOM 2739 O O . SER A 1 336 ? 3.592 31.923 28.615 1.00 14.71 359 SER A O 1
ATOM 2742 N N . TYR A 1 337 ? 5.845 31.823 28.720 1.00 14.51 360 TYR A N 1
ATOM 2743 C CA . TYR A 1 337 ? 6.028 33.277 28.738 1.00 13.87 360 TYR A CA 1
ATOM 2744 C C . TYR A 1 337 ? 5.494 33.912 27.454 1.00 16.24 360 TYR A C 1
ATOM 2745 O O . TYR A 1 337 ? 5.824 33.444 26.363 1.00 16.27 360 TYR A O 1
ATOM 2754 N N . THR A 1 338 ? 4.640 34.944 27.600 1.00 11.97 361 THR A N 1
ATOM 2755 C CA . THR A 1 338 ? 4.028 35.622 26.455 1.00 10.87 361 THR A CA 1
ATOM 2756 C C . THR A 1 338 ? 4.371 37.101 26.405 1.00 13.93 361 THR A C 1
ATOM 2757 O O . THR A 1 338 ? 4.800 37.703 27.407 1.00 12.88 361 THR A O 1
ATOM 2761 N N . GLN A 1 339 ? 4.160 37.690 25.225 1.00 12.30 362 GLN A N 1
ATOM 2762 C CA . GLN A 1 339 ? 4.343 39.11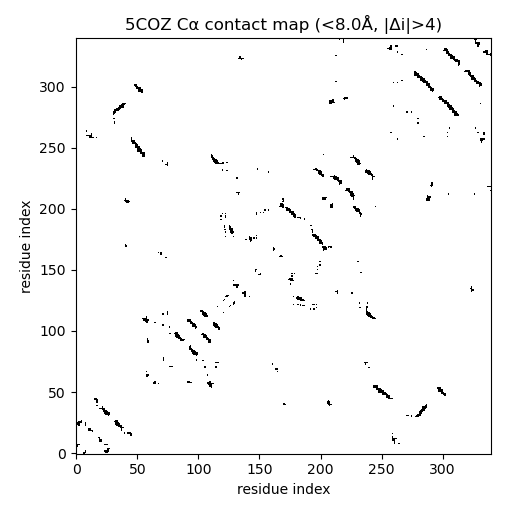8 24.957 1.00 11.68 362 GLN A CA 1
ATOM 2763 C C . GLN A 1 339 ? 3.130 39.642 24.237 1.00 12.53 362 GLN A C 1
ATOM 2764 O O . GLN A 1 339 ? 2.638 38.996 23.310 1.00 12.50 362 GLN A O 1
ATOM 2770 N N . LYS A 1 340 ? 2.672 40.826 24.634 1.00 10.36 363 LYS A N 1
ATOM 2771 C CA . LYS A 1 340 ? 1.510 41.471 24.032 1.00 10.04 363 LYS A CA 1
ATOM 2772 C C . LYS A 1 340 ? 1.947 42.189 22.760 1.00 13.60 363 LYS A C 1
ATOM 2773 O O . LYS A 1 340 ? 2.614 43.233 22.823 1.00 14.53 363 LYS A O 1
ATOM 2787 N N . ALA A 1 342 ? 1.351 44.234 19.255 1.00 6.81 365 ALA A N 1
ATOM 2788 C CA . ALA A 1 342 ? 0.459 45.209 18.616 1.00 6.21 365 ALA A CA 1
ATOM 2789 C C . ALA A 1 342 ? 0.372 44.888 17.117 1.00 8.80 365 ALA A C 1
ATOM 2790 O O . ALA A 1 342 ? 1.380 44.964 16.407 1.00 9.13 365 ALA A O 1
ATOM 2792 N N . LEU A 1 343 ? -0.843 44.507 16.650 1.00 6.62 366 LEU A N 1
ATOM 2793 C CA . LEU A 1 343 ? -1.058 44.058 15.288 1.00 6.32 366 LEU A CA 1
ATOM 2794 C C . LEU A 1 343 ? -2.213 44.841 14.664 1.00 7.20 366 LEU A C 1
ATOM 2795 O O . LEU A 1 343 ? -2.846 45.672 15.332 1.00 7.39 366 LEU A O 1
ATOM 2800 N N . TYR A 1 344 ? -2.465 44.613 13.365 1.00 6.87 367 TYR A N 1
ATOM 2801 C CA . TYR A 1 344 ? -3.557 45.337 12.733 1.00 5.88 367 TYR A CA 1
ATOM 2802 C C . TYR A 1 344 ? -4.013 44.588 11.492 1.00 8.66 367 TYR A C 1
ATOM 2803 O O . TYR A 1 344 ? -3.267 43.787 10.910 1.00 8.24 367 TYR A O 1
ATOM 2812 N N . ASP A 1 345 ? -5.253 44.899 11.077 1.00 6.92 368 ASP A N 1
ATOM 2813 C CA . ASP A 1 345 ? -5.853 44.411 9.851 1.00 6.67 368 ASP A CA 1
ATOM 2814 C C . ASP A 1 345 ? -6.423 45.606 9.103 1.00 7.86 368 ASP A C 1
ATOM 2815 O O . ASP A 1 345 ? -6.773 46.619 9.718 1.00 7.09 368 ASP A O 1
ATOM 2820 N N . VAL A 1 346 ? -6.499 45.505 7.775 1.00 6.67 369 VAL A N 1
ATOM 2821 C CA . VAL A 1 346 ? -6.963 46.609 6.940 1.00 5.51 369 VAL A CA 1
ATOM 2822 C C . VAL A 1 346 ? -7.997 46.107 5.961 1.00 7.04 369 VAL A C 1
ATOM 2823 O O . VAL A 1 346 ? -7.781 45.076 5.326 1.00 8.09 369 VAL A O 1
ATOM 2827 N N . TYR A 1 347 ? -9.090 46.848 5.828 1.00 6.17 370 TYR A N 1
ATOM 2828 C CA . TYR A 1 347 ? -10.170 46.532 4.904 1.00 6.13 370 TYR A CA 1
ATOM 2829 C C . TYR A 1 347 ? -10.403 47.663 3.941 1.00 6.75 370 TYR A C 1
ATOM 2830 O O . TYR A 1 347 ? -10.434 48.814 4.362 1.00 7.61 370 TYR A O 1
ATOM 2839 N N . ASP A 1 348 ? -10.650 47.338 2.680 1.00 5.37 371 ASP A N 1
ATOM 2840 C CA . ASP A 1 348 ? -11.141 48.335 1.727 1.00 4.58 371 ASP A CA 1
ATOM 2841 C C . ASP A 1 348 ? -12.479 48.855 2.308 1.00 6.47 371 ASP A C 1
ATOM 2842 O O . ASP A 1 348 ? -13.370 48.045 2.625 1.00 7.42 371 ASP A O 1
ATOM 2847 N N . ALA A 1 349 ? -12.623 50.194 2.488 1.00 6.01 372 ALA A N 1
ATOM 2848 C CA . ALA A 1 349 ? -13.841 50.650 3.180 1.00 7.03 372 ALA A CA 1
ATOM 2849 C C . ALA A 1 349 ? -15.093 50.524 2.328 1.00 7.07 372 ALA A C 1
ATOM 2850 O O . ALA A 1 349 ? -16.183 50.471 2.897 1.00 8.29 372 ALA A O 1
ATOM 2852 N N . TYR A 1 350 ? -14.959 50.479 0.996 1.00 6.70 373 TYR A N 1
ATOM 2853 C CA . TYR A 1 350 ? -16.127 50.330 0.128 1.00 6.67 373 TYR A CA 1
ATOM 2854 C C . TYR A 1 350 ? -16.562 48.894 0.043 1.00 10.37 373 TYR A C 1
ATOM 2855 O O . TYR A 1 350 ? -17.757 48.630 0.111 1.00 12.02 373 TYR A O 1
ATOM 2864 N N . THR A 1 351 ? -15.610 47.974 -0.188 1.00 8.03 374 THR A N 1
ATOM 2865 C CA . THR A 1 351 ? -15.988 46.597 -0.485 1.00 8.18 374 THR A CA 1
ATOM 2866 C C . THR A 1 351 ? -15.895 45.645 0.678 1.00 10.14 374 THR A C 1
ATOM 2867 O O . THR A 1 351 ? -16.485 44.568 0.600 1.00 10.66 374 THR A O 1
ATOM 2871 N N . GLY A 1 352 ? -15.136 45.996 1.708 1.00 7.12 375 GLY A N 1
ATOM 2872 C CA . GLY A 1 352 ? -14.877 45.090 2.822 1.00 8.19 375 GLY A CA 1
ATOM 2873 C C . GLY A 1 352 ? -13.809 44.059 2.497 1.00 9.29 375 GLY A C 1
ATOM 2874 O O . GLY A 1 352 ? -13.586 43.163 3.301 1.00 8.82 375 GLY A O 1
ATOM 2875 N N . GLU A 1 353 ? -13.150 44.158 1.319 1.00 7.44 376 GLU A N 1
ATOM 2876 C CA . GLU A 1 353 ? -12.019 43.265 0.981 1.00 7.14 376 GLU A CA 1
ATOM 2877 C C . GLU A 1 353 ? -10.985 43.359 2.098 1.00 8.48 376 GLU A C 1
ATOM 2878 O O . GLU A 1 353 ? -10.529 44.457 2.413 1.00 8.02 376 GLU A O 1
ATOM 2884 N N . GLU A 1 354 ? -10.579 42.212 2.634 1.00 9.32 377 GLU A N 1
ATOM 2885 C CA . GLU A 1 354 ? -9.537 42.163 3.643 1.00 9.17 377 GLU A CA 1
ATOM 2886 C C . GLU A 1 354 ? -8.181 42.061 2.971 1.00 13.35 377 GLU A C 1
ATOM 2887 O O . GLU A 1 354 ? -7.957 41.162 2.146 1.00 15.27 377 GLU A O 1
ATOM 2893 N N . TYR A 1 355 ? -7.274 42.961 3.324 1.00 9.87 378 TYR A N 1
ATOM 2894 C CA . TYR A 1 355 ? -5.919 42.936 2.772 1.00 10.82 378 TYR A CA 1
ATOM 2895 C C . TYR A 1 355 ? -5.045 41.996 3.554 1.00 18.29 378 TYR A C 1
ATOM 2896 O O . TYR A 1 355 ? -5.216 41.819 4.755 1.00 16.97 378 TYR A O 1
ATOM 2905 N N . ARG A 1 356 ? -4.078 41.401 2.865 1.00 21.37 379 ARG A N 1
ATOM 2906 C CA . ARG A 1 356 ? -3.111 40.479 3.460 1.00 24.11 379 ARG A CA 1
ATOM 2907 C C . ARG A 1 356 ? -2.110 41.276 4.286 1.00 25.75 379 ARG A C 1
ATOM 2908 O O . ARG A 1 356 ? -1.506 42.215 3.753 1.00 27.70 379 ARG A O 1
ATOM 2916 N N . ILE A 1 357 ? -2.030 41.001 5.611 1.00 19.49 380 ILE A N 1
ATOM 2917 C CA . ILE A 1 357 ? -1.044 41.671 6.472 1.00 17.94 380 ILE A CA 1
ATOM 2918 C C . ILE A 1 357 ? -0.118 40.569 6.968 1.00 26.34 380 ILE A C 1
ATOM 2919 O O . ILE A 1 357 ? -0.543 39.731 7.770 1.00 27.79 380 ILE A O 1
ATOM 2924 N N . GLN A 1 358 ? 1.125 40.555 6.471 1.00 24.78 381 GLN A N 1
ATOM 2925 C CA . GLN A 1 358 ? 2.147 39.556 6.836 1.00 32.14 381 GLN A CA 1
ATOM 2926 C C . GLN A 1 358 ? 3.155 40.122 7.845 1.00 52.19 381 GLN A C 1
ATOM 2927 O O . GLN A 1 358 ? 3.412 41.349 7.816 1.00 53.84 381 GLN A O 1
#

Solvent-accessible surface area: 17438 Å² total

Foldseek 3Di:
DQADPVVLLVLLQDQWPVSRDQWGWYAPDPQETETAGEAAFQAGGLKDFWAKWFWQFLPPDPVSVVVLVLLCVQQVPPQVQWDWDWDADPNKIKIKIANVVQRWIWIGIGFKIKTFTPLRCQLAPQWQHDDALPPAHSQVVQQDCDADCHPVVVVVQVVVSCVSSVFDFTPDKTKGWRAVVGGRHDDPDPPHGRFTKIKIKFRDDSRAGAAQDDQDCVVQVDRDHGGIFIWMHNSGTGMTMHGIDIGTDDTDDIDGFGRCSLLVVVVVVVVVVCSVQARKYWYYWGWHWFHDDDDRMTIIAIKIKIWMKGFGDDPPDPDHTGIIDMWIARRHPRDTDDDD

Nearest PDB structures (foldseek):
  5coz-assembly1_A  TM=1.002E+00  e=1.135E-68  Agathobacter rectalis ATCC 33656
  8tse-assembly1_A  TM=3.916E-01  e=4.755E+00  Ruminococcus flavefaciens 17
  8jb5-assembly1_A  TM=1.336E-01  e=9.023E-01  Paraclostridium sordellii ATCC 9714

Organism: Agathobacter rectalis (strain ATCC 33656 / DSM 3377 / JCM 17463 / KCTC 5835 / VPI 0990) (NCBI:txid515619)

Secondary structure (DSSP, 8-state):
-TT-HHHHHHHT--SSGGGS-SEEEEEEETTEEEEEEEE-TT--SSEEEEEEEEE--SSSSHHHHHH--HHHHHHT--GGG-EEEEEEETTEEEEEEEETTTTEEEEE-SS-EEEE-HHHHHHHHSBS-----TTT-GGGGG--------HHHHHHHHHHHHHHTT--B-S---EEEESTTS-B-S-SSTT-----EEEE--BEETTEEPP-PPP-HHHHSS-------EE--TTS--EEEE---EEEEEEEEEEEPPPHHHHHHHHHHHHHTTGGG-EEEEEEEEEE--EEEETTEEEE--EEEEEEEEEEEPTT-SS-EE--EEEEEETTT-PBPP--

Radius of gyration: 21.22 Å; Cα contacts (8 Å, |Δi|>4): 788; chains: 1; bounding box: 53×57×46 Å

B-factor: mean 18.54, std 12.7, range [3.0, 88.51]

Sequence (340 aa):
DLNDYENVLNNSLDEEEQIGKLPQQNIKCVVNDDKLNNIDSEINIWDATSYYVKSGKVKAINFSENKDKCYDLEKLAKAINLNKDVCCVQSHRSENGNEIYLWDNNYTQDSIAIRNDSSALAETHDGKLAVSASKFGTYYSSPFNDDKDKKFRTDKQLFSAEEAEELAVKTAKELEINNVCEKNELYVLDDKNTLIFPEDDTDKQNDTYVFFFPDVYGIPYSRCPENEALTGYANQENHLVIADEKGIISFLDIPPLYDWVETTETGEILHPSSILSSKEVDKKLKKYVTSGDIEVSEISLEYLLFADKNNEETTYDIKPVWVVYYYQNQLVTGENSYTQKALYDVYDAYTGEEYRIQ